Protein AF-U4LIQ6-F1 (afdb_monomer)

Radius of gyration: 28.28 Å; Cα contacts (8 Å, |Δi|>4): 110; chains: 1; bounding box: 79×50×83 Å

Structure (mmCIF, N/CA/C/O backbone):
data_AF-U4LIQ6-F1
#
_entry.id   AF-U4LIQ6-F1
#
loop_
_atom_site.group_PDB
_atom_site.id
_atom_site.type_symbol
_atom_site.label_atom_id
_atom_site.label_alt_id
_atom_site.label_comp_id
_atom_site.label_asym_id
_atom_site.label_entity_id
_atom_site.label_seq_id
_atom_site.pdbx_PDB_ins_code
_atom_site.Cartn_x
_atom_site.Cartn_y
_atom_site.Cartn_z
_atom_site.occupancy
_atom_site.B_iso_or_equiv
_atom_site.auth_seq_id
_atom_site.auth_comp_id
_atom_site.auth_asym_id
_atom_site.auth_atom_id
_atom_site.pdbx_PDB_model_num
ATOM 1 N N . MET A 1 1 ? 25.931 -21.184 26.181 1.00 54.12 1 MET A N 1
ATOM 2 C CA . MET A 1 1 ? 25.306 -21.362 24.854 1.00 54.12 1 MET A CA 1
ATOM 3 C C . MET A 1 1 ? 25.453 -20.050 24.089 1.00 54.12 1 MET A C 1
ATOM 5 O O . MET A 1 1 ? 24.922 -19.058 24.574 1.00 54.12 1 MET A O 1
ATOM 9 N N . PRO A 1 2 ? 26.233 -19.973 22.998 1.00 55.12 2 PRO A N 1
ATOM 10 C CA . PRO A 1 2 ? 26.289 -18.767 22.171 1.00 55.12 2 PRO A CA 1
ATOM 11 C C . PRO A 1 2 ? 24.988 -18.616 21.364 1.00 55.12 2 PRO A C 1
ATOM 13 O O . PRO A 1 2 ? 24.427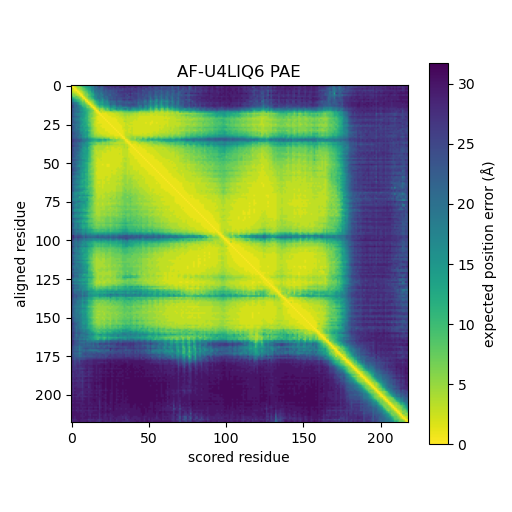 -19.613 20.915 1.00 55.12 2 PRO A O 1
ATOM 16 N N . ALA A 1 3 ? 24.506 -17.381 21.200 1.00 55.28 3 ALA A N 1
ATOM 17 C CA . ALA A 1 3 ? 23.277 -17.079 20.465 1.00 55.28 3 ALA A CA 1
ATOM 18 C C . ALA A 1 3 ? 23.357 -17.541 18.992 1.00 55.28 3 ALA A C 1
ATOM 20 O O . ALA A 1 3 ? 24.435 -17.458 18.386 1.00 55.28 3 ALA A O 1
ATOM 21 N N . PRO A 1 4 ? 22.246 -18.012 18.393 1.00 58.84 4 PRO A N 1
ATOM 22 C CA . PRO A 1 4 ? 22.227 -18.412 16.992 1.00 58.84 4 PRO A CA 1
ATOM 23 C C . PRO A 1 4 ? 22.577 -17.216 16.096 1.00 58.84 4 PRO A C 1
ATOM 25 O O . PRO A 1 4 ? 22.036 -16.119 16.233 1.00 58.84 4 PRO A O 1
ATOM 28 N N . ARG A 1 5 ? 23.517 -17.416 15.165 1.00 59.03 5 ARG A N 1
ATOM 29 C CA . ARG A 1 5 ? 23.882 -16.389 14.181 1.00 59.03 5 ARG A CA 1
ATOM 30 C C . ARG A 1 5 ? 22.693 -16.162 13.246 1.00 59.03 5 ARG A C 1
ATOM 32 O O . ARG A 1 5 ? 22.228 -17.119 12.631 1.00 59.03 5 ARG A O 1
ATOM 39 N N . ARG A 1 6 ? 22.247 -14.904 13.100 1.00 55.34 6 ARG A N 1
ATOM 40 C CA . ARG A 1 6 ? 21.229 -14.492 12.112 1.00 55.34 6 ARG A CA 1
ATOM 41 C C . ARG A 1 6 ? 21.585 -15.065 10.740 1.00 55.34 6 ARG A C 1
ATOM 43 O O . ARG A 1 6 ? 22.580 -14.658 10.133 1.00 55.34 6 ARG A O 1
ATOM 50 N N . ILE A 1 7 ? 20.755 -15.975 10.243 1.00 52.12 7 ILE A N 1
ATOM 51 C CA . ILE A 1 7 ? 20.769 -16.375 8.841 1.00 52.12 7 ILE A CA 1
ATOM 52 C C . ILE A 1 7 ? 20.266 -15.149 8.083 1.00 52.12 7 ILE A C 1
ATOM 54 O O . ILE A 1 7 ? 19.081 -14.831 8.126 1.00 52.12 7 ILE A O 1
ATOM 58 N N . LYS A 1 8 ? 21.171 -14.399 7.446 1.00 44.81 8 LYS A N 1
ATOM 59 C CA . LYS A 1 8 ? 20.766 -13.361 6.493 1.00 44.81 8 LYS A CA 1
ATOM 60 C C . LYS A 1 8 ? 19.912 -14.066 5.444 1.00 44.81 8 LYS A C 1
ATOM 62 O O . LYS A 1 8 ? 20.429 -14.914 4.717 1.00 44.81 8 LYS A O 1
ATOM 67 N N . THR A 1 9 ? 18.618 -13.767 5.408 1.00 43.19 9 THR A N 1
ATOM 68 C CA . THR A 1 9 ? 17.713 -14.306 4.398 1.00 43.19 9 THR A CA 1
ATOM 69 C C . THR A 1 9 ? 18.326 -14.045 3.022 1.00 43.19 9 THR A C 1
ATOM 71 O O . THR A 1 9 ? 18.805 -12.947 2.723 1.00 43.19 9 THR A O 1
ATOM 74 N N . ALA A 1 10 ? 18.348 -15.070 2.169 1.00 44.00 10 ALA A N 1
ATOM 75 C CA . ALA A 1 10 ? 18.919 -15.027 0.819 1.00 44.00 10 ALA A CA 1
ATOM 76 C C . ALA A 1 10 ? 18.210 -14.033 -0.131 1.00 44.00 10 ALA A C 1
ATOM 78 O O . ALA A 1 10 ? 18.507 -13.983 -1.323 1.00 44.00 10 ALA A O 1
ATOM 79 N N . TYR A 1 11 ? 17.288 -13.222 0.392 1.00 46.97 11 TYR A N 1
ATOM 80 C CA . TYR A 1 11 ? 16.515 -12.222 -0.327 1.00 46.97 11 TYR A CA 1
ATOM 81 C C . TYR A 1 11 ? 17.400 -11.142 -0.973 1.00 46.97 11 TYR A C 1
ATOM 83 O O . TYR A 1 11 ? 17.130 -10.690 -2.082 1.00 46.97 11 TYR A O 1
ATOM 91 N N . ASN A 1 12 ? 18.530 -10.802 -0.344 1.00 47.75 12 ASN A N 1
ATOM 92 C CA . ASN A 1 12 ? 19.464 -9.795 -0.865 1.00 47.75 12 ASN A CA 1
ATOM 93 C C . ASN A 1 12 ? 20.505 -10.339 -1.862 1.00 47.75 12 ASN A C 1
ATOM 95 O O . ASN A 1 12 ? 21.323 -9.572 -2.363 1.00 47.75 12 ASN A O 1
ATOM 99 N N . ALA A 1 13 ? 20.515 -11.644 -2.159 1.00 44.66 13 ALA A N 1
ATOM 100 C CA . ALA A 1 13 ? 21.581 -12.263 -2.953 1.00 44.66 13 ALA A CA 1
ATOM 101 C C . ALA A 1 13 ? 21.320 -12.282 -4.474 1.00 44.66 13 ALA A C 1
ATOM 103 O O . ALA A 1 13 ? 22.226 -12.610 -5.237 1.00 44.66 13 ALA A O 1
ATOM 104 N N . ARG A 1 14 ? 20.103 -11.949 -4.940 1.00 51.00 14 ARG A N 1
ATOM 105 C CA . ARG A 1 14 ? 19.700 -12.132 -6.353 1.00 51.00 14 ARG A CA 1
ATOM 106 C C . ARG A 1 14 ? 19.251 -10.859 -7.077 1.00 51.00 14 ARG A C 1
ATOM 108 O O . ARG A 1 14 ? 18.978 -10.911 -8.271 1.00 51.00 14 ARG A O 1
ATOM 115 N N . THR A 1 15 ? 19.186 -9.712 -6.410 1.00 56.91 15 THR A N 1
ATOM 116 C CA . THR A 1 15 ? 18.769 -8.464 -7.061 1.00 56.91 15 THR A CA 1
ATOM 117 C C . THR A 1 15 ? 20.001 -7.691 -7.519 1.00 56.91 15 THR A C 1
ATOM 119 O O . THR A 1 15 ? 20.852 -7.280 -6.728 1.00 56.91 15 THR A O 1
ATOM 122 N N . LYS A 1 16 ? 20.152 -7.520 -8.837 1.00 65.75 16 LYS A N 1
ATOM 123 C CA . LYS A 1 16 ? 21.211 -6.667 -9.389 1.00 65.75 16 LYS A CA 1
ATOM 124 C C . LYS A 1 16 ? 21.032 -5.261 -8.819 1.00 65.75 16 LYS A C 1
ATOM 126 O O . LYS A 1 16 ? 19.922 -4.730 -8.821 1.00 65.75 16 LYS A O 1
ATOM 131 N N . SER A 1 17 ? 22.110 -4.640 -8.339 1.00 79.69 17 SER A N 1
ATOM 132 C CA . SER A 1 17 ? 22.003 -3.295 -7.768 1.00 79.69 17 SER A CA 1
ATOM 133 C C . SER A 1 17 ? 21.443 -2.329 -8.818 1.00 79.69 17 SER A C 1
ATOM 135 O O . SER A 1 17 ? 21.831 -2.385 -9.988 1.00 79.69 17 SER A O 1
ATOM 137 N N . GLY A 1 18 ? 20.549 -1.414 -8.430 1.00 85.25 18 GLY A N 1
ATOM 138 C CA . GLY A 1 18 ? 19.916 -0.493 -9.386 1.00 85.25 18 GLY A CA 1
ATOM 139 C C . GLY A 1 18 ? 20.925 0.320 -10.215 1.00 85.25 18 GLY A C 1
ATOM 140 O O . GLY A 1 18 ? 20.650 0.682 -11.356 1.00 85.25 18 GLY A O 1
ATOM 141 N N . HIS A 1 19 ? 22.131 0.551 -9.684 1.00 88.62 19 HIS A N 1
ATOM 142 C CA . HIS A 1 19 ? 23.235 1.162 -10.425 1.00 88.62 19 HIS A CA 1
ATOM 143 C C . HIS A 1 19 ? 23.734 0.278 -11.583 1.00 88.62 19 HIS A C 1
ATOM 145 O O . HIS A 1 19 ? 23.937 0.774 -12.691 1.00 88.62 19 HIS A O 1
ATOM 151 N N . THR A 1 20 ? 23.883 -1.032 -11.359 1.00 90.56 20 THR A N 1
ATOM 152 C CA . THR A 1 20 ? 24.300 -1.980 -12.406 1.00 90.56 20 THR A CA 1
ATOM 153 C C . THR A 1 20 ? 23.264 -2.105 -13.521 1.00 90.56 20 THR A C 1
ATOM 155 O O . THR A 1 20 ? 23.646 -2.135 -14.689 1.00 90.56 20 THR A O 1
ATOM 158 N N . LEU A 1 21 ? 21.966 -2.090 -13.195 1.00 92.00 21 LEU A N 1
ATOM 159 C CA . LEU A 1 21 ? 20.885 -2.104 -14.189 1.00 92.00 21 LEU A CA 1
ATOM 160 C C . LEU A 1 21 ? 20.901 -0.846 -15.058 1.00 92.00 21 LEU A C 1
ATOM 162 O O . LEU A 1 21 ? 20.900 -0.938 -16.282 1.00 92.00 21 LEU A O 1
ATOM 166 N N . LYS A 1 22 ? 21.027 0.333 -14.437 1.00 93.31 22 LYS A N 1
ATOM 167 C CA . LYS A 1 22 ? 21.160 1.606 -15.163 1.00 93.31 22 LYS A CA 1
ATOM 168 C C . LYS A 1 22 ? 22.391 1.636 -16.068 1.00 93.31 22 LYS A C 1
ATOM 170 O O . LYS A 1 22 ? 22.324 2.210 -17.150 1.00 93.31 22 LYS A O 1
ATOM 175 N N . LYS A 1 23 ? 23.511 1.044 -15.634 1.00 95.06 23 LYS A N 1
ATOM 176 C CA . LYS A 1 23 ? 24.717 0.923 -16.465 1.00 95.06 23 LYS A CA 1
ATOM 177 C C . LYS A 1 23 ? 24.445 0.053 -17.695 1.00 95.06 23 LYS A C 1
ATOM 179 O O . LYS A 1 23 ? 24.679 0.517 -18.801 1.00 95.06 23 LYS A O 1
ATOM 184 N N . LYS A 1 24 ? 23.864 -1.138 -17.512 1.00 93.44 24 LYS A N 1
ATOM 185 C CA . LYS A 1 24 ? 23.510 -2.046 -18.616 1.00 93.44 24 LYS A CA 1
ATOM 186 C C . LYS A 1 24 ? 22.545 -1.415 -19.622 1.00 93.44 24 LYS A C 1
ATOM 188 O O . LYS A 1 24 ? 22.773 -1.534 -20.818 1.00 93.44 24 LYS A O 1
ATOM 193 N N . ILE A 1 25 ? 21.523 -0.696 -19.150 1.00 95.06 25 ILE A N 1
ATOM 194 C CA . ILE A 1 25 ? 20.586 0.034 -20.023 1.00 95.06 25 ILE A CA 1
ATOM 195 C C . ILE A 1 25 ? 21.336 1.063 -20.875 1.00 95.06 25 ILE A C 1
ATOM 197 O O . ILE A 1 25 ? 21.202 1.045 -22.094 1.00 95.06 25 ILE A O 1
ATOM 201 N N . ARG A 1 26 ? 22.181 1.898 -20.254 1.00 95.75 26 ARG A N 1
ATOM 202 C CA . ARG A 1 26 ? 22.993 2.890 -20.979 1.00 95.75 26 ARG A CA 1
ATOM 203 C C . ARG A 1 26 ? 23.934 2.239 -21.992 1.00 95.75 26 ARG A C 1
ATOM 205 O O . ARG A 1 26 ? 24.091 2.758 -23.092 1.00 95.75 26 ARG A O 1
ATOM 212 N N . ASP A 1 27 ? 24.556 1.122 -21.627 1.00 95.12 27 ASP A N 1
ATOM 213 C CA . ASP A 1 27 ? 25.474 0.399 -22.507 1.00 95.12 27 ASP A CA 1
ATOM 214 C C . ASP A 1 27 ? 24.730 -0.224 -23.708 1.00 95.12 27 ASP A C 1
ATOM 216 O O . ASP A 1 27 ? 25.229 -0.136 -24.828 1.00 95.12 27 ASP A O 1
ATOM 220 N N . ALA A 1 28 ? 23.517 -0.768 -23.521 1.00 93.62 28 ALA A N 1
ATOM 221 C CA . ALA A 1 28 ? 22.677 -1.245 -24.628 1.00 93.62 28 ALA A CA 1
ATOM 222 C C . ALA A 1 28 ? 22.160 -0.113 -25.522 1.00 93.62 28 ALA A C 1
ATOM 224 O O . ALA A 1 28 ? 22.196 -0.249 -26.740 1.00 93.62 28 ALA A O 1
ATOM 225 N N . GLU A 1 29 ? 21.730 1.014 -24.951 1.00 94.88 29 GLU A N 1
ATOM 226 C CA . GLU A 1 29 ? 21.291 2.182 -25.730 1.00 94.88 29 GLU A CA 1
ATOM 227 C C . GLU A 1 29 ? 22.434 2.725 -26.602 1.00 94.88 29 GLU A C 1
ATOM 229 O O . GLU A 1 29 ? 22.246 2.983 -27.790 1.00 94.88 29 GLU A O 1
ATOM 234 N N . ARG A 1 30 ? 23.653 2.797 -26.049 1.00 94.62 30 ARG A N 1
ATOM 235 C CA . ARG A 1 30 ? 24.869 3.165 -26.795 1.00 94.62 30 ARG A CA 1
ATOM 236 C C . ARG A 1 30 ? 25.263 2.142 -27.858 1.00 94.62 30 ARG A C 1
ATOM 238 O O . ARG A 1 30 ? 25.891 2.506 -28.849 1.00 94.62 30 ARG A O 1
ATOM 245 N N . LEU A 1 31 ? 24.975 0.861 -27.636 1.00 92.44 31 LEU A N 1
ATOM 246 C CA . LEU A 1 31 ? 25.259 -0.194 -28.607 1.00 92.44 31 LEU A CA 1
ATOM 247 C C . LEU A 1 31 ? 24.279 -0.132 -29.784 1.00 92.44 31 LEU A C 1
ATOM 249 O O . LEU A 1 31 ? 24.710 -0.242 -30.929 1.00 92.44 31 LEU A O 1
ATOM 253 N N . LEU A 1 32 ? 22.997 0.111 -29.506 1.00 92.56 32 LEU A N 1
ATOM 254 C CA . LEU A 1 32 ? 21.943 0.281 -30.509 1.00 92.56 32 LEU A CA 1
ATOM 255 C C . LEU A 1 32 ? 22.106 1.559 -31.336 1.00 92.56 32 LEU A C 1
ATOM 257 O O . LEU A 1 32 ? 21.758 1.569 -32.513 1.00 92.56 32 LEU A O 1
ATOM 261 N N . SER A 1 33 ? 22.694 2.617 -30.768 1.00 92.00 33 SER A N 1
ATOM 262 C CA . SER A 1 33 ? 22.979 3.849 -31.511 1.00 92.00 33 SER A CA 1
ATOM 263 C C . SER A 1 33 ? 24.128 3.715 -32.521 1.00 92.00 33 SER A C 1
ATOM 265 O O . SER A 1 33 ? 24.412 4.667 -33.247 1.00 92.00 33 SER A O 1
ATOM 267 N N . ARG A 1 34 ? 24.839 2.576 -32.568 1.00 92.00 34 ARG A N 1
ATOM 268 C CA . ARG A 1 34 ? 25.930 2.360 -33.531 1.00 92.00 34 ARG A CA 1
ATOM 269 C C . ARG A 1 34 ? 25.371 1.955 -34.903 1.00 92.00 34 ARG A C 1
ATOM 271 O O . ARG A 1 34 ? 24.600 1.000 -34.981 1.00 92.00 34 ARG A O 1
ATOM 278 N N . PRO A 1 35 ? 25.817 2.592 -36.002 1.00 82.44 35 PRO A N 1
ATOM 279 C CA . PRO A 1 35 ? 25.289 2.315 -37.341 1.00 82.44 35 PRO A CA 1
ATOM 280 C C . PRO A 1 35 ? 25.676 0.923 -37.875 1.00 82.44 35 PRO A C 1
ATOM 282 O O . PRO A 1 35 ? 24.911 0.319 -38.622 1.00 82.44 35 PRO A O 1
ATOM 285 N N . SER A 1 36 ? 26.827 0.380 -37.457 1.00 84.44 36 SER A N 1
ATOM 286 C CA . SER A 1 36 ? 27.362 -0.916 -37.909 1.00 84.44 36 SER A CA 1
ATOM 287 C C . SER A 1 36 ? 27.089 -2.034 -36.893 1.00 84.44 36 SER A C 1
ATOM 289 O O . SER A 1 36 ? 27.996 -2.521 -36.217 1.00 84.44 36 SER A O 1
ATOM 291 N N . LEU A 1 37 ? 25.816 -2.411 -36.727 1.00 87.06 37 LEU A N 1
ATOM 292 C CA . LEU A 1 37 ? 25.423 -3.547 -35.884 1.00 87.06 37 LEU A CA 1
ATOM 293 C C . LEU A 1 37 ? 24.662 -4.598 -36.718 1.00 87.06 37 LEU A C 1
ATOM 295 O O . LEU A 1 37 ? 23.714 -4.221 -37.414 1.00 87.06 37 LEU A O 1
ATOM 299 N N . PRO A 1 38 ? 25.035 -5.894 -36.655 1.00 92.50 38 PRO A N 1
ATOM 300 C CA . PRO A 1 38 ? 24.293 -6.971 -37.312 1.00 92.50 38 PRO A CA 1
ATOM 301 C C . PRO A 1 38 ? 22.834 -7.023 -36.850 1.00 92.50 38 PRO A C 1
ATOM 303 O O . PRO A 1 38 ? 22.556 -6.757 -35.678 1.00 92.50 38 PRO A O 1
ATOM 306 N N . ALA A 1 39 ? 21.919 -7.398 -37.747 1.00 89.88 39 ALA A N 1
ATOM 307 C CA . ALA A 1 39 ? 20.483 -7.457 -37.458 1.00 89.88 39 ALA A CA 1
ATOM 308 C C . ALA A 1 39 ? 20.162 -8.356 -36.249 1.00 89.88 39 ALA A C 1
ATOM 310 O O . ALA A 1 39 ? 19.442 -7.927 -35.351 1.00 89.88 39 ALA A O 1
ATOM 311 N N . ASP A 1 40 ? 20.787 -9.533 -36.161 1.00 91.75 40 ASP A N 1
ATOM 312 C CA . ASP A 1 40 ? 20.590 -10.471 -35.046 1.00 91.75 40 ASP A CA 1
ATOM 313 C C . ASP A 1 40 ? 20.954 -9.835 -33.698 1.00 91.75 40 ASP A C 1
ATOM 315 O O . ASP A 1 40 ? 20.174 -9.852 -32.744 1.00 91.75 40 ASP A O 1
ATOM 319 N 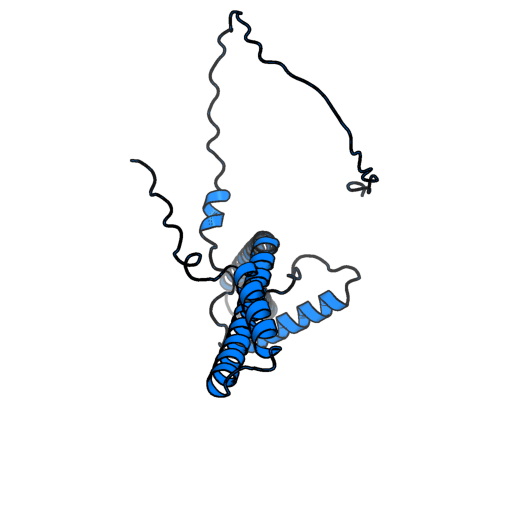N . LYS A 1 41 ? 22.104 -9.149 -33.648 1.00 91.50 41 LYS A N 1
ATOM 320 C CA . LYS A 1 41 ? 22.571 -8.452 -32.442 1.00 91.50 41 LYS A CA 1
ATOM 321 C C . LYS A 1 41 ? 21.682 -7.263 -32.077 1.00 91.50 41 LYS A C 1
ATOM 323 O O . LYS A 1 41 ? 21.545 -6.967 -30.892 1.00 91.50 41 LYS A O 1
ATOM 328 N N . LYS A 1 42 ? 21.070 -6.576 -33.050 1.00 92.12 42 LYS A N 1
ATOM 329 C CA . LYS A 1 42 ? 20.088 -5.507 -32.776 1.00 92.12 42 LYS A CA 1
ATOM 330 C C . LYS A 1 42 ? 18.862 -6.070 -32.062 1.00 92.12 42 LYS A C 1
ATOM 332 O O . LYS A 1 42 ? 18.523 -5.600 -30.982 1.00 92.12 42 LYS A O 1
ATOM 337 N N . VAL A 1 43 ? 18.277 -7.144 -32.590 1.00 94.06 43 VAL A N 1
ATOM 338 C CA . VAL A 1 43 ? 17.090 -7.777 -31.994 1.00 94.06 43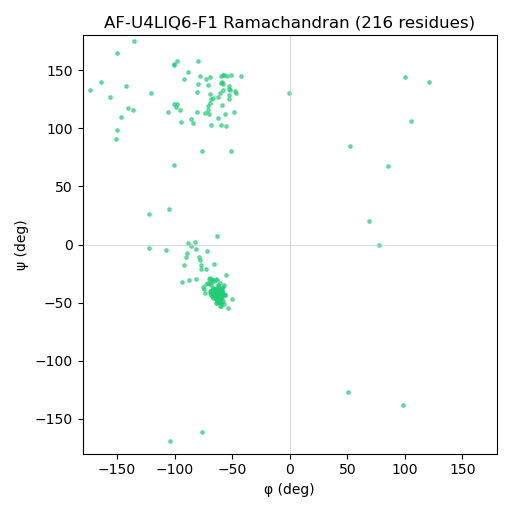 VAL A CA 1
ATOM 339 C C . VAL A 1 43 ? 17.382 -8.312 -30.588 1.00 94.06 43 VAL A C 1
ATOM 341 O O . VAL A 1 43 ? 16.593 -8.115 -29.663 1.00 94.06 43 VAL A O 1
ATOM 344 N N . GLU A 1 44 ? 18.529 -8.963 -30.389 1.00 94.69 44 GLU A N 1
ATOM 345 C CA . GLU A 1 44 ? 18.946 -9.450 -29.068 1.00 94.69 44 GLU A CA 1
ATOM 346 C C . GLU A 1 44 ? 19.124 -8.313 -28.054 1.00 94.69 44 GLU A C 1
ATOM 348 O O . GLU A 1 44 ? 18.668 -8.414 -26.911 1.00 94.69 44 GLU A O 1
ATOM 353 N N . THR A 1 45 ? 19.765 -7.217 -28.465 1.00 93.12 45 THR A N 1
ATOM 354 C CA . THR A 1 45 ? 20.037 -6.074 -27.582 1.00 93.12 45 THR A CA 1
ATOM 355 C C . THR A 1 45 ? 18.779 -5.271 -27.263 1.00 93.12 45 THR A C 1
ATOM 357 O O . THR A 1 45 ? 18.633 -4.835 -26.123 1.00 93.12 45 THR A O 1
ATOM 360 N N . GLU A 1 46 ? 17.827 -5.152 -28.191 1.00 94.69 46 GLU A N 1
ATOM 361 C CA . GLU A 1 46 ? 16.499 -4.575 -27.939 1.00 94.69 46 GLU A CA 1
ATOM 362 C C . GLU A 1 46 ? 15.704 -5.396 -26.916 1.00 94.69 46 GLU A C 1
ATOM 364 O O . GLU A 1 46 ? 15.167 -4.842 -25.951 1.00 94.69 46 GLU A O 1
ATOM 369 N N . ARG A 1 47 ? 15.687 -6.728 -27.066 1.00 95.56 47 ARG A N 1
ATOM 370 C CA . ARG A 1 47 ? 15.047 -7.636 -26.097 1.00 95.56 47 ARG A CA 1
ATOM 371 C C . ARG A 1 47 ? 15.688 -7.523 -24.715 1.00 95.56 47 ARG A C 1
ATOM 373 O O . ARG A 1 47 ? 14.982 -7.412 -23.712 1.00 95.56 47 ARG A O 1
ATOM 380 N N . ALA A 1 48 ? 17.020 -7.513 -24.653 1.00 93.88 48 ALA A N 1
ATOM 381 C CA . ALA A 1 48 ? 17.759 -7.362 -23.402 1.00 93.88 48 ALA A CA 1
ATOM 382 C C . ALA A 1 48 ? 17.510 -5.995 -22.743 1.00 93.88 48 ALA A C 1
ATOM 384 O O . ALA A 1 48 ? 17.319 -5.921 -21.529 1.00 93.88 48 ALA A O 1
ATOM 385 N N . LEU A 1 49 ? 17.458 -4.921 -23.535 1.00 95.44 49 LEU A N 1
ATOM 386 C CA . LEU A 1 49 ? 17.145 -3.574 -23.067 1.00 95.44 49 LEU A CA 1
ATOM 387 C C . LEU A 1 49 ? 15.744 -3.517 -22.455 1.00 95.44 49 LEU A C 1
ATOM 389 O O . LEU A 1 49 ? 15.590 -2.980 -21.356 1.00 95.44 49 LEU A O 1
ATOM 393 N N . ALA A 1 50 ? 14.738 -4.088 -23.123 1.00 95.69 50 ALA A N 1
ATOM 394 C CA . ALA A 1 50 ? 13.378 -4.159 -22.596 1.00 95.69 50 ALA A CA 1
ATOM 395 C C . ALA A 1 50 ? 13.336 -4.919 -21.258 1.00 95.69 50 ALA A C 1
ATOM 397 O O . ALA A 1 50 ? 12.760 -4.427 -20.285 1.00 95.69 50 ALA A O 1
ATOM 398 N N . ALA A 1 51 ? 14.031 -6.059 -21.172 1.00 94.69 51 ALA A N 1
ATOM 399 C CA . ALA A 1 51 ? 14.131 -6.841 -19.942 1.00 94.69 51 ALA A CA 1
ATOM 400 C C . ALA A 1 51 ? 14.797 -6.058 -18.796 1.00 94.69 51 ALA A C 1
ATOM 402 O O . ALA A 1 51 ? 14.295 -6.060 -17.673 1.00 94.69 51 ALA A O 1
ATOM 403 N N . TRP A 1 52 ? 15.896 -5.340 -19.056 1.00 94.81 52 TRP A N 1
ATOM 404 C CA . TRP A 1 52 ? 16.565 -4.540 -18.022 1.00 94.81 52 TRP A CA 1
ATOM 405 C C . TRP A 1 52 ? 15.750 -3.324 -17.585 1.00 94.81 52 TRP A C 1
ATOM 407 O O . TRP A 1 52 ? 15.822 -2.947 -16.415 1.00 94.81 52 TRP A O 1
ATOM 417 N N . LYS A 1 53 ? 14.975 -2.709 -18.487 1.00 94.69 53 LYS A N 1
ATOM 418 C CA . LYS A 1 53 ? 14.054 -1.618 -18.131 1.00 94.69 53 LYS A CA 1
ATOM 419 C C . LYS A 1 53 ? 12.948 -2.114 -17.201 1.00 94.69 53 LYS A C 1
ATOM 421 O O . LYS A 1 53 ? 12.688 -1.452 -16.198 1.00 94.69 53 LYS A O 1
ATOM 426 N N . LEU A 1 54 ? 12.375 -3.286 -17.479 1.00 94.94 54 LEU A N 1
ATOM 427 C CA . LEU A 1 54 ? 11.398 -3.926 -16.597 1.00 94.94 54 LEU A CA 1
ATOM 428 C C . LEU A 1 54 ? 12.014 -4.261 -15.227 1.00 94.94 54 LEU A C 1
ATOM 430 O O . LEU A 1 54 ? 11.493 -3.840 -14.198 1.00 94.94 54 LEU A O 1
ATOM 434 N N . GLU A 1 55 ? 13.187 -4.904 -15.211 1.00 93.31 55 GLU A N 1
ATOM 435 C CA . GLU A 1 55 ? 13.908 -5.245 -13.972 1.00 93.31 55 GLU A CA 1
ATOM 436 C C . GLU A 1 55 ? 14.229 -3.990 -13.136 1.00 93.31 55 GLU A C 1
ATOM 438 O O . GLU A 1 55 ? 14.132 -4.007 -11.908 1.00 93.31 55 GLU A O 1
ATOM 443 N N . LEU A 1 56 ? 14.576 -2.871 -13.786 1.00 94.12 56 LEU A N 1
ATOM 444 C CA . LEU A 1 56 ? 14.803 -1.598 -13.103 1.00 94.12 56 LEU A CA 1
ATOM 445 C C . LEU A 1 56 ? 13.511 -1.038 -12.499 1.00 94.12 56 LEU A C 1
ATOM 447 O O . LEU A 1 56 ? 13.550 -0.554 -11.368 1.00 94.12 56 LEU A O 1
ATOM 451 N N . GLN A 1 57 ? 12.390 -1.090 -13.222 1.00 94.06 57 GLN A N 1
ATOM 452 C CA . GLN A 1 57 ? 11.095 -0.642 -12.706 1.00 94.06 57 GLN A CA 1
ATOM 453 C C . GLN A 1 57 ? 10.692 -1.444 -11.466 1.00 94.06 57 GLN A C 1
ATOM 455 O O . GLN A 1 57 ? 10.365 -0.847 -10.440 1.00 94.06 57 GLN A O 1
ATOM 460 N N . ASP A 1 58 ? 10.807 -2.767 -11.509 1.00 92.38 58 ASP A N 1
ATOM 461 C CA . ASP A 1 58 ? 10.465 -3.629 -10.375 1.00 92.38 58 ASP A CA 1
ATOM 462 C C . ASP A 1 58 ? 11.396 -3.393 -9.180 1.00 92.38 58 ASP A C 1
ATOM 464 O O . ASP A 1 58 ? 10.934 -3.243 -8.047 1.00 92.38 58 ASP A O 1
ATOM 468 N N . ALA A 1 59 ? 12.700 -3.223 -9.425 1.00 91.31 59 ALA A N 1
ATOM 469 C CA . ALA A 1 59 ? 13.650 -2.854 -8.378 1.00 91.31 59 ALA A CA 1
ATOM 470 C C . ALA A 1 59 ? 13.329 -1.484 -7.754 1.00 91.31 59 ALA A C 1
ATOM 472 O O . ALA A 1 59 ? 13.483 -1.297 -6.544 1.00 91.31 59 ALA A O 1
ATOM 473 N N . THR A 1 60 ? 12.880 -0.507 -8.552 1.00 91.25 60 THR A N 1
ATOM 474 C CA . THR A 1 60 ? 12.468 0.801 -8.021 1.00 91.25 60 THR A CA 1
ATOM 475 C C . THR A 1 60 ? 11.183 0.719 -7.206 1.00 91.25 60 THR A C 1
ATOM 477 O O . THR A 1 60 ? 11.141 1.317 -6.132 1.00 91.25 60 THR A O 1
ATOM 480 N N . LYS A 1 61 ? 10.186 -0.055 -7.655 1.00 92.06 61 LYS A N 1
ATOM 481 C CA . LYS A 1 61 ? 8.943 -0.301 -6.911 1.00 92.06 61 LYS A CA 1
ATOM 482 C C . LYS A 1 61 ? 9.242 -0.963 -5.571 1.00 92.06 61 LYS A C 1
ATOM 484 O O . LYS A 1 61 ? 8.932 -0.381 -4.540 1.00 92.06 61 LYS A O 1
ATOM 489 N N . SER A 1 62 ? 9.980 -2.074 -5.578 1.00 90.94 62 SER A N 1
ATOM 490 C CA . SER A 1 62 ? 10.364 -2.790 -4.355 1.00 90.94 62 SER A CA 1
ATOM 491 C C . SER A 1 62 ? 11.151 -1.905 -3.378 1.00 90.94 62 SER A C 1
ATOM 493 O O . SER A 1 62 ? 10.940 -1.953 -2.167 1.00 90.94 62 SER A O 1
ATOM 495 N N . ARG A 1 63 ? 12.017 -1.014 -3.885 1.00 90.81 63 ARG A N 1
ATOM 496 C CA . ARG A 1 63 ? 12.722 -0.037 -3.041 1.00 90.81 63 ARG A CA 1
ATOM 497 C C . ARG A 1 63 ? 11.777 0.988 -2.407 1.00 90.81 63 ARG A C 1
ATOM 499 O O . ARG A 1 63 ? 11.997 1.367 -1.257 1.00 90.81 63 ARG A O 1
ATOM 506 N N . ILE A 1 64 ? 10.788 1.486 -3.151 1.00 93.12 64 ILE A N 1
ATOM 507 C CA . ILE A 1 64 ? 9.791 2.434 -2.631 1.00 93.12 64 ILE A CA 1
ATOM 508 C C . ILE A 1 64 ? 8.915 1.742 -1.586 1.00 93.12 64 ILE A C 1
ATOM 510 O O . ILE A 1 64 ? 8.751 2.290 -0.500 1.00 93.12 64 ILE A O 1
ATOM 514 N N . GLU A 1 65 ? 8.436 0.533 -1.876 1.00 92.06 65 GLU A N 1
ATOM 515 C CA . GLU A 1 65 ? 7.674 -0.309 -0.947 1.00 92.06 65 GLU A CA 1
ATOM 516 C C . GLU A 1 65 ? 8.441 -0.503 0.359 1.00 92.06 65 GLU A C 1
ATOM 518 O O . GLU A 1 65 ? 7.971 -0.073 1.408 1.00 92.06 65 GLU A O 1
ATOM 523 N N . HIS A 1 66 ? 9.686 -0.983 0.284 1.00 90.06 66 HIS A N 1
ATOM 524 C CA . HIS A 1 66 ? 10.526 -1.176 1.463 1.00 90.06 66 HIS A CA 1
ATOM 525 C C . HIS A 1 66 ? 10.748 0.124 2.252 1.00 90.06 66 HIS A C 1
ATOM 527 O O . HIS A 1 66 ? 10.720 0.124 3.482 1.00 90.06 66 HIS A O 1
ATOM 533 N N . LYS A 1 67 ? 10.947 1.257 1.563 1.00 92.56 67 LYS A N 1
ATOM 534 C CA . LYS A 1 67 ? 11.105 2.563 2.218 1.00 92.56 67 LYS A CA 1
ATOM 535 C C . LYS A 1 67 ? 9.833 2.980 2.962 1.00 92.56 67 LYS A C 1
ATOM 537 O O . LYS A 1 67 ? 9.939 3.498 4.074 1.00 92.56 67 LYS A O 1
ATOM 542 N N . MET A 1 68 ? 8.659 2.795 2.360 1.00 93.19 68 MET A N 1
ATOM 543 C CA . MET A 1 68 ? 7.381 3.134 2.994 1.00 93.19 68 MET A CA 1
ATOM 544 C C . MET A 1 68 ? 7.066 2.195 4.152 1.00 93.19 68 MET A C 1
ATOM 546 O O . MET A 1 68 ? 6.646 2.669 5.207 1.00 93.19 68 MET A O 1
ATOM 550 N N . ASP A 1 69 ? 7.357 0.906 4.000 1.00 89.75 69 ASP A N 1
ATOM 551 C CA . ASP A 1 69 ? 7.196 -0.071 5.068 1.00 89.75 69 ASP A CA 1
ATOM 552 C C . ASP A 1 69 ? 8.060 0.306 6.266 1.00 89.75 69 ASP A C 1
ATOM 554 O O . ASP A 1 69 ? 7.519 0.526 7.339 1.00 89.75 69 ASP A O 1
ATOM 558 N N . GLN A 1 70 ? 9.364 0.537 6.096 1.00 90.31 70 GLN A N 1
ATOM 559 C CA . GLN A 1 70 ? 10.222 0.951 7.214 1.00 90.31 70 GLN A CA 1
ATOM 560 C C . GLN A 1 70 ? 9.773 2.271 7.860 1.00 90.31 70 GLN A C 1
ATOM 562 O O . GLN A 1 70 ? 9.782 2.388 9.085 1.00 90.31 70 GLN A O 1
ATOM 567 N N . LYS A 1 71 ? 9.340 3.254 7.056 1.00 92.69 71 LYS A N 1
ATOM 568 C CA . LYS A 1 71 ? 8.895 4.565 7.556 1.00 92.69 71 LYS A CA 1
ATOM 569 C C . LYS A 1 71 ? 7.613 4.472 8.389 1.00 92.69 71 LYS A C 1
ATOM 571 O O . LYS A 1 71 ? 7.496 5.164 9.397 1.00 92.69 71 LYS A O 1
ATOM 576 N N . TYR A 1 72 ? 6.653 3.651 7.966 1.00 93.94 72 TYR A N 1
ATOM 577 C CA . TYR A 1 72 ? 5.317 3.608 8.565 1.00 93.94 72 TYR A CA 1
ATOM 578 C C . TYR A 1 72 ? 5.041 2.357 9.404 1.00 93.94 72 TYR A C 1
ATOM 580 O O . TYR A 1 72 ? 4.008 2.326 10.069 1.00 93.94 72 TYR A O 1
ATOM 588 N N . ARG A 1 73 ? 5.954 1.376 9.451 1.00 91.06 73 ARG A N 1
ATOM 589 C CA . ARG A 1 73 ? 5.828 0.135 10.243 1.00 91.06 73 ARG A CA 1
ATOM 590 C C . ARG A 1 73 ? 5.456 0.420 11.695 1.00 91.06 73 ARG A C 1
ATOM 592 O O . ARG A 1 73 ? 4.501 -0.150 12.205 1.00 91.06 73 ARG A O 1
ATOM 599 N N . MET A 1 74 ? 6.140 1.368 12.339 1.00 90.38 74 MET A N 1
ATOM 600 C CA . MET A 1 74 ? 5.863 1.731 13.738 1.00 90.38 74 MET A CA 1
ATOM 601 C C . MET A 1 74 ? 4.477 2.355 13.913 1.00 90.38 74 MET A C 1
ATOM 603 O O . MET A 1 74 ? 3.739 2.005 14.829 1.00 90.38 74 MET A O 1
ATOM 607 N N . VAL A 1 75 ? 4.099 3.265 13.012 1.00 92.94 75 VAL A N 1
ATOM 608 C CA . VAL A 1 75 ? 2.792 3.934 13.060 1.00 92.94 75 VAL A CA 1
ATOM 609 C C . VAL A 1 75 ? 1.670 2.909 12.873 1.00 92.94 75 VAL A C 1
ATOM 611 O O . VAL A 1 75 ? 0.735 2.874 13.673 1.00 92.94 75 VAL A O 1
ATOM 614 N N . LYS A 1 76 ? 1.802 2.025 11.876 1.00 92.62 76 LYS A N 1
ATOM 615 C CA . LYS A 1 76 ? 0.862 0.930 11.608 1.00 92.62 76 LYS A CA 1
ATOM 616 C C . LYS A 1 76 ? 0.764 -0.040 12.788 1.00 92.62 76 LYS A C 1
ATOM 618 O O . LYS A 1 76 ? -0.347 -0.394 13.172 1.00 92.62 76 LYS A O 1
ATOM 623 N N . PHE A 1 77 ? 1.886 -0.391 13.419 1.00 92.81 77 PHE A N 1
ATOM 624 C CA . PHE A 1 77 ? 1.929 -1.261 14.598 1.00 92.81 77 PHE A CA 1
ATOM 625 C C . PHE A 1 77 ? 1.161 -0.691 15.796 1.00 92.81 77 PHE A C 1
ATOM 627 O O . PHE A 1 77 ? 0.314 -1.376 16.372 1.00 92.81 77 PHE A O 1
ATOM 634 N N . PHE A 1 78 ? 1.395 0.575 16.159 1.00 94.00 78 PHE A N 1
ATOM 635 C CA . PHE A 1 78 ? 0.681 1.192 17.282 1.00 94.00 78 PHE A CA 1
ATOM 636 C C . PHE A 1 78 ? -0.818 1.338 17.007 1.00 94.00 78 PHE A C 1
ATOM 638 O O . PHE A 1 78 ? -1.637 1.078 17.894 1.00 94.00 78 PHE A O 1
ATOM 645 N N . GLU A 1 79 ? -1.193 1.712 15.781 1.00 94.62 79 GLU A N 1
ATOM 646 C CA . GLU A 1 79 ? -2.601 1.782 15.385 1.00 94.62 79 GLU A CA 1
ATOM 647 C C . GLU A 1 79 ? -3.260 0.404 15.420 1.00 94.62 79 GLU A C 1
ATOM 649 O O . GLU A 1 79 ? -4.319 0.260 16.032 1.00 94.62 79 GLU A O 1
ATOM 654 N N . ARG A 1 80 ? -2.603 -0.622 14.868 1.00 93.44 80 ARG A N 1
ATOM 655 C CA . ARG A 1 80 ? -3.057 -2.017 14.909 1.00 93.44 80 ARG A CA 1
ATOM 656 C C . ARG A 1 80 ? -3.263 -2.491 16.342 1.00 93.44 80 ARG A C 1
ATOM 658 O O . ARG A 1 80 ? -4.357 -2.950 16.660 1.00 93.44 80 ARG A O 1
ATOM 665 N N . LYS A 1 81 ? -2.278 -2.310 17.232 1.00 94.44 81 LYS A N 1
ATOM 666 C CA . LYS A 1 81 ? -2.408 -2.668 18.657 1.00 94.44 81 LYS A CA 1
ATOM 667 C C . LYS A 1 81 ? -3.588 -1.953 19.315 1.00 94.44 81 LYS A C 1
ATOM 669 O O . LYS A 1 81 ? -4.336 -2.566 20.078 1.00 94.44 81 LYS A O 1
ATOM 674 N N . LYS A 1 82 ? -3.787 -0.662 19.031 1.00 94.75 82 LYS A N 1
ATOM 675 C CA . LYS A 1 82 ? -4.904 0.112 19.593 1.00 94.75 82 LYS A CA 1
ATOM 676 C C . LYS A 1 82 ? -6.258 -0.386 19.074 1.00 94.75 82 LYS A C 1
ATOM 678 O O . LYS A 1 82 ? -7.161 -0.593 19.883 1.00 94.75 82 LYS A O 1
ATOM 683 N N . ILE A 1 83 ? -6.373 -0.659 17.776 1.00 95.62 83 ILE A N 1
ATOM 684 C CA . ILE A 1 83 ? -7.582 -1.213 17.148 1.00 95.62 83 ILE A CA 1
ATOM 685 C C . ILE A 1 83 ? -7.874 -2.624 17.674 1.00 95.62 83 ILE A C 1
ATOM 687 O O . ILE A 1 83 ? -9.007 -2.917 18.035 1.00 95.62 83 ILE A O 1
ATOM 691 N N . GLN A 1 84 ? -6.865 -3.490 17.800 1.00 95.00 84 GLN A N 1
ATOM 692 C CA . GLN A 1 84 ? -7.021 -4.842 18.352 1.00 95.00 84 GLN A CA 1
ATOM 693 C C . GLN A 1 84 ? -7.508 -4.821 19.805 1.00 95.00 84 GLN A C 1
ATOM 695 O O . GLN A 1 84 ? -8.401 -5.590 20.171 1.00 95.00 84 GLN A O 1
ATOM 700 N N . ARG A 1 85 ? -6.959 -3.926 20.640 1.00 95.25 85 ARG A N 1
ATOM 701 C CA . ARG A 1 85 ? -7.422 -3.737 22.024 1.00 95.25 85 ARG A CA 1
ATOM 702 C C . ARG A 1 85 ? -8.884 -3.300 22.058 1.00 95.25 85 ARG A C 1
ATOM 704 O O . ARG A 1 85 ? -9.654 -3.849 22.844 1.00 95.25 85 ARG A O 1
ATOM 711 N N . GLU A 1 86 ? -9.272 -2.356 21.207 1.00 94.81 86 GLU A N 1
ATOM 712 C CA . GLU A 1 86 ? -10.654 -1.878 21.153 1.00 94.81 86 GLU A CA 1
ATOM 713 C C . GLU A 1 86 ? -11.611 -2.948 20.615 1.00 94.81 86 GLU A C 1
ATOM 715 O O . GLU A 1 86 ? -12.634 -3.225 21.235 1.00 94.81 86 GLU A O 1
ATOM 720 N N . LEU A 1 87 ? -11.231 -3.657 19.551 1.00 94.94 87 LEU A N 1
ATOM 721 C CA . LEU A 1 87 ? -11.978 -4.796 19.021 1.00 94.94 87 LEU A CA 1
ATOM 722 C C . LEU A 1 87 ? -12.190 -5.877 20.093 1.00 94.94 87 LEU A C 1
ATOM 724 O O . LEU A 1 87 ? -13.300 -6.383 20.246 1.00 94.94 87 LEU A O 1
ATOM 728 N N . SER A 1 88 ? -11.156 -6.199 20.877 1.00 95.12 88 SER A N 1
ATOM 729 C CA . SER A 1 88 ? -11.258 -7.140 22.000 1.00 95.12 88 SER A CA 1
ATOM 730 C C . SER A 1 88 ? -12.246 -6.651 23.066 1.00 95.12 88 SER A C 1
ATOM 732 O O . SER A 1 88 ? -13.084 -7.424 23.530 1.00 95.12 88 SER A O 1
ATOM 734 N N . ARG A 1 89 ? -12.214 -5.360 23.422 1.00 95.25 89 ARG A N 1
ATOM 735 C CA . ARG A 1 89 ? -13.163 -4.763 24.378 1.00 95.25 89 ARG A CA 1
ATOM 736 C C . ARG A 1 89 ? -14.601 -4.829 23.878 1.00 95.25 89 ARG A C 1
ATOM 738 O O . ARG A 1 89 ? -15.473 -5.259 24.629 1.00 95.25 89 ARG A O 1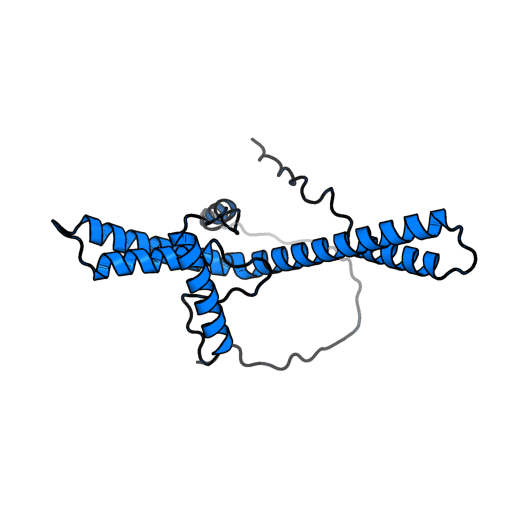
ATOM 745 N N . VAL A 1 90 ? -14.856 -4.433 22.631 1.00 94.00 90 VAL A N 1
ATOM 746 C CA . VAL A 1 90 ? -16.207 -4.448 22.049 1.00 94.00 90 VAL A CA 1
ATOM 747 C C . VAL A 1 90 ? -16.724 -5.884 21.925 1.00 94.00 90 VAL A C 1
ATOM 749 O O . VAL A 1 90 ? -17.865 -6.151 22.295 1.00 94.00 90 VAL A O 1
ATOM 752 N N . ARG A 1 91 ? -15.878 -6.839 21.513 1.00 93.25 91 ARG A N 1
ATOM 753 C CA . ARG A 1 91 ? -16.234 -8.269 21.477 1.00 93.25 91 ARG A CA 1
ATOM 754 C C . ARG A 1 91 ? -16.567 -8.825 22.862 1.00 93.25 91 ARG A C 1
ATOM 756 O O . ARG A 1 91 ? -17.547 -9.550 22.994 1.00 93.25 91 ARG A O 1
ATOM 763 N N . LYS A 1 92 ? -15.813 -8.454 23.903 1.00 93.88 92 LYS A N 1
ATOM 764 C CA . LYS A 1 92 ? -16.122 -8.840 25.292 1.00 93.88 92 LYS A CA 1
ATOM 765 C C . LYS A 1 92 ? -17.456 -8.265 25.764 1.00 93.88 92 LYS A C 1
ATOM 767 O O . LYS A 1 92 ? -18.249 -8.999 26.340 1.00 93.88 92 LYS A O 1
ATOM 772 N N . LYS A 1 93 ? -17.733 -6.987 25.476 1.00 91.31 93 LYS A N 1
ATOM 773 C CA . LYS A 1 93 ? -19.041 -6.372 25.764 1.00 91.31 93 LYS A CA 1
ATOM 774 C C . LYS A 1 93 ? -20.173 -7.111 25.047 1.00 91.31 93 LYS A C 1
ATOM 776 O O . LYS A 1 93 ? -21.211 -7.338 25.649 1.00 91.31 93 LYS A O 1
ATOM 781 N N . ALA A 1 94 ? -19.952 -7.529 23.799 1.00 90.44 94 ALA A N 1
ATOM 782 C CA . ALA A 1 94 ? -20.944 -8.272 23.026 1.00 90.44 94 ALA A CA 1
ATOM 783 C C . ALA A 1 94 ? -21.215 -9.660 23.601 1.00 90.44 94 ALA A C 1
ATOM 785 O O . ALA A 1 94 ? -22.364 -10.084 23.627 1.00 90.44 94 ALA A O 1
ATOM 786 N N . ALA A 1 95 ? -20.176 -10.339 24.086 1.00 89.56 95 ALA A N 1
ATOM 787 C CA . ALA A 1 95 ? -20.302 -11.634 24.744 1.00 89.56 95 ALA A CA 1
ATOM 788 C C . ALA A 1 95 ? -20.978 -11.542 26.124 1.00 89.56 95 ALA A C 1
ATOM 790 O O . ALA A 1 95 ? -21.634 -12.489 26.539 1.00 89.56 95 ALA A O 1
ATOM 791 N N . ALA A 1 96 ? -20.827 -10.413 26.822 1.00 89.94 96 ALA A N 1
ATOM 792 C CA . ALA A 1 96 ? -21.461 -10.167 28.117 1.00 89.94 96 ALA A CA 1
ATOM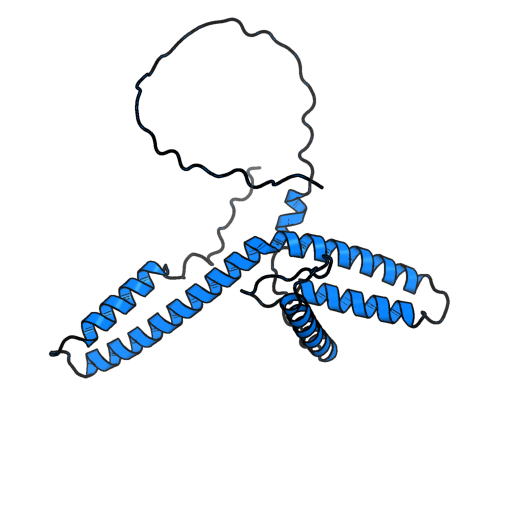 793 C C . ALA A 1 96 ? -22.944 -9.760 28.013 1.00 89.94 96 ALA A C 1
ATOM 795 O O . ALA A 1 96 ? -23.630 -9.705 29.029 1.00 89.94 96 ALA A O 1
ATOM 796 N N . CYS A 1 97 ? -23.451 -9.453 26.814 1.00 86.75 97 CYS A N 1
ATOM 797 C CA . CYS A 1 97 ? -24.875 -9.210 26.617 1.00 86.75 97 CYS A CA 1
ATOM 798 C C . CYS A 1 97 ? -25.642 -10.537 26.673 1.00 86.75 97 CYS A C 1
ATOM 800 O O . CYS A 1 97 ? -25.527 -11.364 25.770 1.00 86.75 97 CYS A O 1
ATOM 802 N N . GLU A 1 98 ? -26.474 -10.713 27.695 1.00 76.12 98 GLU A N 1
ATOM 803 C CA . GLU A 1 98 ? -27.425 -11.821 27.752 1.00 76.12 98 GLU A CA 1
ATOM 804 C C . GLU A 1 98 ? -28.540 -11.591 26.715 1.00 76.12 98 GLU A C 1
ATOM 806 O O . GLU A 1 98 ? -29.278 -10.607 26.762 1.00 76.12 98 GLU A O 1
ATOM 811 N N . GLY A 1 99 ? -28.633 -12.480 25.722 1.00 80.06 99 GLY A N 1
ATOM 812 C CA . GLY A 1 99 ? -29.634 -12.408 24.655 1.00 80.06 99 GLY A CA 1
ATOM 813 C C . GLY A 1 99 ? -29.121 -11.791 23.349 1.00 80.06 99 GLY A C 1
ATOM 814 O O . GLY A 1 99 ? -28.054 -12.136 22.840 1.00 80.06 99 GLY A O 1
ATOM 815 N N . LYS A 1 100 ? -29.929 -10.932 22.713 1.00 84.38 100 LYS A N 1
ATOM 816 C CA . LYS A 1 100 ? -29.618 -10.397 21.378 1.00 84.38 100 LYS A CA 1
ATOM 817 C C . LYS A 1 100 ? -28.614 -9.251 21.484 1.00 84.38 100 LYS A C 1
ATOM 819 O O . LYS A 1 100 ? -28.953 -8.175 21.962 1.00 84.38 100 LYS A O 1
ATOM 824 N N . VAL A 1 101 ? -27.411 -9.460 20.946 1.00 85.19 101 VAL A N 1
ATOM 825 C CA . VAL A 1 101 ? -26.385 -8.409 20.843 1.00 85.19 101 VAL A CA 1
ATOM 826 C C . VAL A 1 101 ? -26.967 -7.167 20.145 1.00 85.19 101 VAL A C 1
ATOM 828 O O . VAL A 1 101 ? -27.471 -7.306 19.017 1.00 85.19 101 VAL A O 1
ATOM 831 N N . PRO A 1 102 ? -26.886 -5.973 20.769 1.00 90.00 102 PRO A N 1
ATOM 832 C CA . PRO A 1 102 ? -27.362 -4.724 20.186 1.00 90.00 102 PRO A CA 1
ATOM 833 C C . PRO A 1 102 ? -26.756 -4.469 18.809 1.00 90.00 102 PRO A C 1
ATOM 835 O O . PRO A 1 102 ? -25.592 -4.793 18.555 1.00 90.00 102 PRO A O 1
ATOM 838 N N . LYS A 1 103 ? -27.543 -3.871 17.911 1.00 91.00 103 LYS A N 1
ATOM 839 C CA . LYS A 1 103 ? -27.096 -3.569 16.546 1.00 91.00 103 LYS A CA 1
ATOM 840 C C . LYS A 1 103 ? -25.866 -2.654 16.554 1.00 91.00 103 LYS A C 1
ATOM 842 O O . LYS A 1 103 ? -24.890 -2.970 15.886 1.00 91.00 103 LYS A O 1
ATOM 847 N N . ASP A 1 104 ? -25.862 -1.643 17.418 1.00 91.00 104 ASP A N 1
ATOM 848 C CA . ASP A 1 104 ? -24.758 -0.684 17.566 1.00 91.00 104 ASP A CA 1
ATOM 849 C C . ASP A 1 104 ? -23.426 -1.366 17.901 1.00 91.00 104 ASP A C 1
ATOM 851 O O . ASP A 1 104 ? -22.356 -0.960 17.444 1.00 91.00 104 ASP A O 1
ATOM 855 N N . LEU A 1 105 ? -23.483 -2.451 18.676 1.00 91.12 105 LEU A N 1
ATOM 856 C CA . LEU A 1 105 ? -22.305 -3.208 19.072 1.00 91.12 105 LEU A CA 1
ATOM 857 C C . LEU A 1 105 ? -21.780 -4.075 17.921 1.00 91.12 105 LEU A C 1
ATOM 859 O O . LEU A 1 105 ? -20.570 -4.187 17.742 1.00 91.12 105 LEU A O 1
ATOM 863 N N . LYS A 1 106 ? -22.676 -4.639 17.102 1.00 91.88 106 LYS A N 1
ATOM 864 C CA . LYS A 1 106 ? -22.302 -5.349 15.867 1.00 91.88 106 LYS A CA 1
ATOM 865 C C . LYS A 1 106 ? -21.682 -4.399 14.847 1.00 91.88 106 LYS A C 1
ATOM 867 O O . LYS A 1 106 ? -20.655 -4.731 14.260 1.00 91.88 106 LYS A O 1
ATOM 872 N N . ASP A 1 107 ? -22.261 -3.213 14.692 1.00 94.00 107 ASP A N 1
ATOM 873 C CA . ASP A 1 107 ? -21.744 -2.174 13.802 1.00 94.00 107 ASP A CA 1
ATOM 874 C C . ASP A 1 107 ? -20.371 -1.677 14.2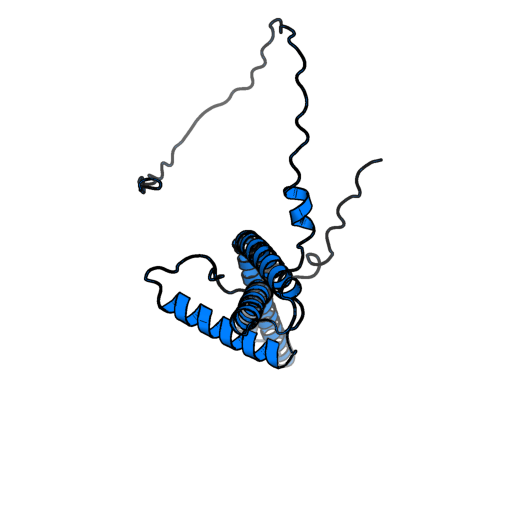97 1.00 94.00 107 ASP A C 1
ATOM 876 O O . ASP A 1 107 ? -19.433 -1.515 13.514 1.00 94.00 107 ASP A O 1
ATOM 880 N N . SER A 1 108 ? -20.194 -1.555 15.616 1.00 94.06 108 SER A N 1
ATOM 881 C CA . SER A 1 108 ? -18.897 -1.253 16.237 1.00 94.06 108 SER A CA 1
ATOM 882 C C . SER A 1 108 ? -17.855 -2.352 15.992 1.00 94.06 108 SER A C 1
ATOM 884 O O . SER A 1 108 ? -16.710 -2.051 15.672 1.00 94.06 108 SER A O 1
ATOM 886 N N . ILE A 1 109 ? -18.226 -3.634 16.081 1.00 94.50 109 ILE A N 1
ATOM 887 C CA . ILE A 1 109 ? -17.313 -4.739 15.738 1.00 94.50 109 ILE A CA 1
ATOM 888 C C . ILE A 1 109 ? -16.911 -4.651 14.266 1.00 94.50 109 ILE A C 1
ATOM 890 O O . ILE A 1 109 ? -15.721 -4.675 13.957 1.00 94.50 109 ILE A O 1
ATOM 894 N N . HIS A 1 110 ? -17.885 -4.484 13.368 1.00 94.31 110 HIS A N 1
ATOM 895 C CA . HIS A 1 110 ? -17.622 -4.417 11.935 1.00 94.31 110 HIS A CA 1
ATOM 896 C C . HIS A 1 110 ? -16.706 -3.243 11.571 1.00 94.31 110 HIS A C 1
ATOM 898 O O . HIS A 1 110 ? -15.760 -3.407 10.801 1.00 94.31 110 HIS A O 1
ATOM 904 N N . THR A 1 111 ? -16.946 -2.061 12.145 1.00 94.50 111 THR A N 1
ATOM 905 C CA . THR A 1 111 ? -16.080 -0.896 11.917 1.00 94.50 111 THR A CA 1
ATOM 906 C C . THR A 1 111 ? -14.652 -1.171 12.381 1.00 94.50 111 THR A C 1
ATOM 908 O O . THR A 1 111 ? -13.730 -0.966 11.596 1.00 94.50 111 THR A O 1
ATOM 911 N N . GLN A 1 112 ? -14.450 -1.710 13.589 1.00 95.50 112 GLN A N 1
ATOM 912 C CA . GLN A 1 112 ? -13.112 -2.056 14.085 1.00 95.50 112 GLN A CA 1
ATOM 913 C C . GLN A 1 112 ? -12.421 -3.135 13.234 1.00 95.50 112 GLN A C 1
ATOM 915 O O . GLN A 1 112 ? -11.214 -3.057 13.016 1.00 95.50 112 GLN A O 1
ATOM 920 N N . GLU A 1 113 ? -13.158 -4.104 12.688 1.00 94.62 113 GLU A N 1
ATOM 921 C CA . GLU A 1 113 ? -12.610 -5.107 11.763 1.00 94.62 113 GLU A CA 1
ATOM 922 C C . GLU A 1 113 ? -12.158 -4.489 10.436 1.00 94.62 113 GLU A C 1
ATOM 924 O O . GLU A 1 113 ? -11.074 -4.804 9.943 1.00 94.62 113 GLU A O 1
ATOM 929 N N . VAL A 1 114 ? -12.939 -3.560 9.876 1.00 95.38 114 VAL A N 1
ATOM 930 C CA . VAL A 1 114 ? -12.532 -2.805 8.681 1.00 95.38 114 VAL A CA 1
ATOM 931 C C . VAL A 1 114 ? -11.281 -1.973 8.971 1.00 95.38 114 VAL A C 1
ATOM 933 O O . VAL A 1 114 ? -10.379 -1.930 8.136 1.00 95.38 114 VAL A O 1
ATOM 936 N N . LEU A 1 115 ? -11.189 -1.347 10.149 1.00 94.81 115 LEU A N 1
ATOM 937 C CA . LEU A 1 115 ? -10.005 -0.585 10.558 1.00 94.81 115 LEU A CA 1
ATOM 938 C C . LEU A 1 115 ? -8.770 -1.472 10.742 1.00 94.81 115 LEU A C 1
ATOM 940 O O . LEU A 1 115 ? -7.679 -1.100 10.315 1.00 94.81 115 LEU A O 1
ATOM 944 N N . LEU A 1 116 ? -8.930 -2.657 11.329 1.00 94.81 116 LEU A N 1
ATOM 945 C CA . LEU A 1 116 ? -7.838 -3.614 11.473 1.00 94.81 116 LEU A CA 1
ATOM 946 C C . LEU A 1 116 ? -7.317 -4.033 10.094 1.00 94.81 116 LEU A C 1
ATOM 948 O O . LEU A 1 116 ? -6.123 -3.920 9.817 1.00 94.81 116 LEU A O 1
ATOM 952 N N . ASN A 1 117 ? -8.227 -4.407 9.195 1.00 94.44 117 ASN A N 1
ATOM 953 C CA . ASN A 1 117 ? -7.890 -4.772 7.822 1.00 94.44 117 ASN A CA 1
ATOM 954 C C . ASN A 1 117 ? -7.285 -3.601 7.035 1.00 94.44 117 ASN A C 1
ATOM 956 O O . ASN A 1 117 ? -6.430 -3.825 6.183 1.00 94.44 117 ASN A O 1
ATOM 960 N N . TYR A 1 118 ? -7.663 -2.358 7.348 1.00 95.06 118 TYR A N 1
ATOM 961 C CA . TYR A 1 118 ? -7.028 -1.160 6.799 1.00 95.06 118 TYR A CA 1
ATOM 962 C C . TYR A 1 118 ? -5.542 -1.082 7.138 1.00 95.06 118 TYR A C 1
ATOM 964 O O . TYR A 1 118 ? -4.732 -0.839 6.248 1.00 95.06 118 TYR A O 1
ATOM 972 N N . THR A 1 119 ? -5.170 -1.338 8.394 1.00 94.19 119 THR A N 1
ATOM 973 C CA . THR A 1 119 ? -3.753 -1.350 8.792 1.00 94.19 119 THR A CA 1
ATOM 974 C C . THR A 1 119 ? -2.981 -2.520 8.178 1.00 94.19 119 THR A C 1
ATOM 976 O O . THR A 1 119 ? -1.818 -2.360 7.818 1.00 94.19 119 THR A O 1
ATOM 979 N N . LEU A 1 120 ? -3.633 -3.679 8.026 1.00 92.44 120 LEU A N 1
ATOM 980 C CA . LEU A 1 120 ? -3.006 -4.920 7.564 1.00 92.44 120 LEU A CA 1
ATOM 981 C C . LEU A 1 120 ? -2.858 -5.021 6.050 1.00 92.44 120 LEU A C 1
ATOM 983 O O . LEU A 1 120 ? -1.952 -5.709 5.597 1.00 92.44 120 LEU A O 1
ATOM 987 N N . HIS A 1 121 ? -3.744 -4.400 5.272 1.00 92.75 121 HIS A N 1
ATOM 988 C CA . HIS A 1 121 ? -3.774 -4.518 3.810 1.00 92.75 121 HIS A CA 1
ATOM 989 C C . HIS A 1 121 ? -3.642 -3.164 3.107 1.00 92.75 121 HIS A C 1
ATOM 991 O O . HIS A 1 121 ? -4.135 -2.994 1.988 1.00 92.75 121 HIS A O 1
ATOM 997 N N . TYR A 1 122 ? -3.003 -2.195 3.763 1.00 93.94 122 TYR A N 1
ATOM 998 C CA . TYR A 1 122 ? -2.741 -0.892 3.165 1.00 93.94 122 TYR A CA 1
ATOM 999 C C . TYR A 1 122 ? -1.881 -1.039 1.893 1.00 93.94 122 TYR A C 1
ATOM 1001 O O . TYR A 1 122 ? -0.938 -1.836 1.900 1.00 93.94 122 TYR A O 1
ATOM 1009 N N . PRO A 1 123 ? -2.156 -0.293 0.804 1.00 93.25 123 PRO A N 1
ATOM 1010 C CA . PRO A 1 123 ? -1.366 -0.373 -0.423 1.00 93.25 123 PRO A CA 1
ATOM 1011 C C . PRO A 1 123 ? 0.140 -0.189 -0.180 1.00 93.25 123 PRO A C 1
ATOM 1013 O O . PRO A 1 123 ? 0.576 0.782 0.444 1.00 93.25 123 PRO A O 1
ATOM 1016 N N . LYS A 1 124 ? 0.951 -1.126 -0.689 1.00 91.25 124 LYS A N 1
ATOM 1017 C CA . LYS A 1 124 ? 2.415 -1.057 -0.582 1.00 91.25 124 LYS A CA 1
ATOM 1018 C C . LYS A 1 124 ? 2.957 0.076 -1.457 1.00 91.25 124 LYS A C 1
ATOM 1020 O O . LYS A 1 124 ? 2.442 0.338 -2.540 1.00 91.25 124 LYS A O 1
ATOM 1025 N N . GLY A 1 125 ? 4.005 0.748 -0.985 1.00 89.56 125 GLY A N 1
ATOM 1026 C CA . GLY A 1 125 ? 4.659 1.836 -1.725 1.00 89.56 125 GLY A CA 1
ATOM 1027 C C . GLY A 1 125 ? 3.924 3.181 -1.696 1.00 89.56 125 GLY A C 1
ATOM 1028 O O . GLY A 1 125 ? 4.450 4.160 -2.224 1.00 89.56 125 GLY A O 1
ATOM 1029 N N . GLU A 1 126 ? 2.770 3.264 -1.032 1.00 92.56 126 GLU A N 1
ATOM 1030 C CA . GLU A 1 126 ? 2.052 4.515 -0.791 1.00 92.56 126 GLU A CA 1
ATOM 1031 C C . GLU A 1 126 ? 2.332 5.081 0.607 1.00 92.56 126 GLU A C 1
ATOM 1033 O O . GLU A 1 126 ? 2.718 4.374 1.539 1.00 92.56 126 GLU A O 1
ATOM 1038 N N . VAL A 1 127 ? 2.118 6.389 0.761 1.00 93.94 127 VAL A N 1
ATOM 1039 C CA . VAL A 1 127 ? 2.193 7.063 2.061 1.00 93.94 127 VAL A CA 1
ATOM 1040 C C . VAL A 1 127 ? 1.030 6.598 2.928 1.00 93.94 127 VAL A C 1
ATOM 1042 O O . VAL A 1 127 ? -0.119 6.711 2.512 1.00 93.94 127 VAL A O 1
ATOM 1045 N N . TYR A 1 128 ? 1.315 6.098 4.132 1.00 94.81 128 TYR A N 1
ATOM 1046 C CA . TYR A 1 128 ? 0.278 5.666 5.067 1.00 94.81 128 TYR A CA 1
ATOM 1047 C C . TYR A 1 128 ? -0.516 6.854 5.619 1.00 94.81 128 TYR A C 1
ATOM 1049 O O . TYR A 1 128 ? 0.066 7.811 6.136 1.00 94.81 128 TYR A O 1
ATOM 1057 N N . ILE A 1 129 ? -1.846 6.759 5.557 1.00 94.81 129 ILE A N 1
ATOM 1058 C CA . ILE A 1 129 ? -2.764 7.751 6.122 1.00 94.81 129 ILE A CA 1
ATOM 1059 C C . ILE A 1 129 ? -3.378 7.170 7.393 1.00 94.81 129 ILE A C 1
ATOM 1061 O O . ILE A 1 129 ? -4.141 6.204 7.340 1.00 94.81 129 ILE A O 1
ATOM 1065 N N . SER A 1 130 ? -3.048 7.777 8.531 1.00 94.19 130 SER A N 1
ATOM 1066 C CA . SER A 1 130 ? -3.519 7.349 9.848 1.00 94.19 130 SER A CA 1
ATOM 1067 C C . SER A 1 130 ? -5.047 7.336 9.941 1.00 94.19 130 SER A C 1
ATOM 1069 O O . SER A 1 130 ? -5.741 8.249 9.474 1.00 94.19 130 SER A O 1
ATOM 1071 N N . VAL A 1 131 ? -5.582 6.292 10.577 1.00 91.12 131 VAL A N 1
ATOM 1072 C CA . VAL A 1 131 ? -7.015 6.226 10.887 1.00 91.12 131 VAL A CA 1
ATOM 1073 C C . VAL A 1 131 ? -7.326 6.892 12.224 1.00 91.12 131 VAL A C 1
ATOM 1075 O O . VAL A 1 131 ? -8.424 7.408 12.402 1.00 91.12 131 VAL A O 1
ATOM 1078 N N . LEU A 1 132 ? -6.375 6.863 13.159 1.00 88.94 132 LEU A N 1
ATOM 1079 C CA . LEU A 1 132 ? -6.587 7.337 14.527 1.00 88.94 132 LEU A CA 1
ATOM 1080 C C . LEU A 1 132 ? -6.226 8.809 14.726 1.00 88.94 132 LEU A C 1
ATOM 1082 O O . LEU A 1 132 ? -6.629 9.377 15.736 1.00 88.94 132 LEU A O 1
ATOM 1086 N N . LYS A 1 133 ? -5.452 9.404 13.812 1.00 89.06 133 LYS A N 1
ATOM 1087 C CA . LYS A 1 133 ? -5.148 10.836 13.824 1.00 89.06 133 LYS A CA 1
ATOM 1088 C C . LYS A 1 133 ? -6.153 11.609 12.979 1.00 89.06 133 LYS A C 1
ATOM 1090 O O . LYS A 1 133 ? -6.550 11.165 11.893 1.00 89.06 133 LYS A O 1
ATOM 1095 N N . ASP A 1 134 ? -6.494 12.793 13.465 1.00 84.56 134 ASP A N 1
ATOM 1096 C CA . ASP A 1 134 ? -7.253 13.764 12.696 1.00 84.56 134 ASP A CA 1
ATOM 1097 C C . ASP A 1 134 ? -6.378 14.334 11.583 1.00 84.56 134 ASP A C 1
ATOM 1099 O O . ASP A 1 134 ? -5.190 14.601 11.763 1.00 84.56 134 ASP A O 1
ATOM 1103 N N . LEU A 1 135 ? -6.967 14.462 10.396 1.00 81.12 135 LEU A N 1
ATOM 1104 C CA . LEU A 1 135 ? -6.263 14.917 9.195 1.00 81.12 135 LEU A CA 1
ATOM 1105 C C . LEU A 1 135 ? -6.279 16.443 9.044 1.00 81.12 135 LEU A C 1
ATOM 1107 O O . LEU A 1 135 ? -5.748 16.949 8.057 1.00 81.12 135 LEU A O 1
ATOM 1111 N N . GLY A 1 136 ? -6.878 17.163 9.999 1.00 84.44 136 GLY A N 1
ATOM 1112 C CA . GLY A 1 136 ? -7.069 18.610 9.922 1.00 84.44 136 GLY A CA 1
ATOM 1113 C C . GLY A 1 136 ? -7.713 19.011 8.594 1.00 84.44 136 GLY A C 1
ATOM 1114 O O . GLY A 1 136 ? -8.722 18.437 8.186 1.00 84.44 136 GLY A O 1
ATOM 1115 N N . GLU A 1 137 ? -7.076 19.948 7.894 1.00 85.56 137 GLU A N 1
ATOM 1116 C CA . GLU A 1 137 ? -7.517 20.476 6.596 1.00 85.56 137 GLU A CA 1
ATOM 1117 C C . GLU A 1 137 ? -7.127 19.602 5.388 1.00 85.56 137 GLU A C 1
ATOM 1119 O O . GLU A 1 137 ? -7.413 19.957 4.245 1.00 85.56 137 GLU A O 1
ATOM 1124 N N . ASN A 1 138 ? -6.487 18.441 5.585 1.00 87.56 138 ASN A N 1
ATOM 1125 C CA . ASN A 1 138 ? -6.071 17.581 4.475 1.00 87.56 138 ASN A CA 1
ATOM 1126 C C . ASN A 1 138 ? -7.256 16.797 3.874 1.00 87.56 138 ASN A C 1
ATOM 1128 O O . ASN A 1 138 ? -7.468 15.608 4.144 1.00 87.56 138 ASN A O 1
ATOM 1132 N N . VAL A 1 139 ? -8.018 17.481 3.016 1.00 89.75 139 VAL A N 1
ATOM 1133 C CA . VAL A 1 139 ? -9.195 16.943 2.318 1.00 89.75 139 VAL A CA 1
ATOM 1134 C C . VAL A 1 139 ? -8.822 15.786 1.385 1.00 89.75 139 VAL A C 1
ATOM 1136 O O . VAL A 1 139 ? -9.564 14.806 1.289 1.00 89.75 139 VAL A O 1
ATOM 1139 N N . GLU A 1 140 ? -7.676 15.857 0.705 1.00 90.38 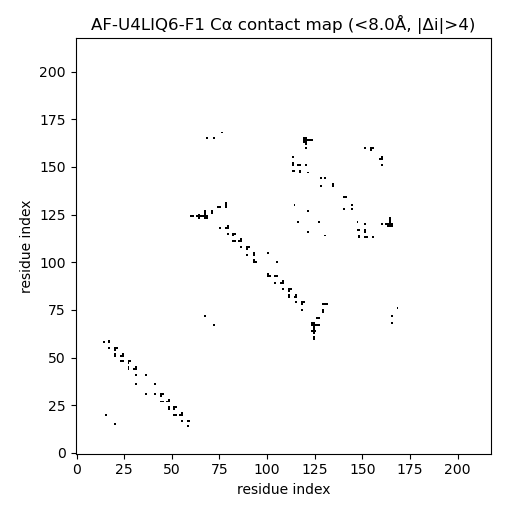140 GLU A N 1
ATOM 1140 C CA . GLU A 1 140 ? -7.229 14.803 -0.215 1.00 90.38 140 GLU A CA 1
ATOM 1141 C C . GLU A 1 140 ? -6.887 13.508 0.526 1.00 90.38 140 GLU A C 1
ATOM 1143 O O . GLU A 1 140 ? -7.330 12.425 0.137 1.00 90.38 140 GLU A O 1
ATOM 1148 N N . GLY A 1 141 ? -6.170 13.618 1.647 1.00 89.12 141 GLY A N 1
ATOM 1149 C CA . GLY A 1 141 ? -5.862 12.488 2.516 1.00 89.12 141 GLY A CA 1
ATOM 1150 C C . GLY A 1 141 ? -7.125 11.847 3.092 1.00 89.12 141 GLY A C 1
ATOM 1151 O O . GLY A 1 141 ? -7.223 10.621 3.164 1.00 89.12 141 GLY A O 1
ATOM 1152 N N . ALA A 1 142 ? -8.130 12.654 3.446 1.00 90.88 142 ALA A N 1
ATOM 1153 C CA . ALA A 1 142 ? -9.410 12.146 3.931 1.00 90.88 142 ALA A CA 1
ATOM 1154 C C . ALA A 1 142 ? -10.144 11.336 2.850 1.00 90.88 142 ALA A C 1
ATOM 1156 O O . ALA A 1 142 ? -10.557 10.204 3.118 1.00 90.88 142 ALA A O 1
ATOM 1157 N N . LYS A 1 143 ? -10.214 11.860 1.619 1.00 92.56 143 LYS A N 1
ATOM 1158 C CA . LYS A 1 143 ? -10.802 11.159 0.465 1.00 92.56 143 LYS A CA 1
ATOM 1159 C C . LYS A 1 143 ? -10.075 9.849 0.171 1.00 92.56 143 LYS A C 1
ATOM 1161 O O . LYS A 1 143 ? -10.711 8.797 0.114 1.00 92.56 143 LYS A O 1
ATOM 1166 N N . ARG A 1 144 ? -8.741 9.879 0.087 1.00 93.31 144 ARG A N 1
ATOM 1167 C CA . ARG A 1 144 ? -7.926 8.683 -0.177 1.00 93.31 144 ARG A CA 1
ATOM 1168 C C . ARG A 1 144 ? -8.104 7.618 0.905 1.00 93.31 144 ARG A C 1
ATOM 1170 O O . ARG A 1 144 ? -8.257 6.436 0.600 1.00 93.31 144 ARG A O 1
ATOM 1177 N N . ARG A 1 145 ? -8.154 8.025 2.176 1.00 93.62 145 ARG A N 1
ATOM 1178 C CA . ARG A 1 145 ? -8.433 7.124 3.304 1.00 93.62 145 ARG A CA 1
ATOM 1179 C C . ARG A 1 145 ? -9.799 6.451 3.168 1.00 93.62 145 ARG A C 1
ATOM 1181 O O . ARG A 1 145 ? -9.919 5.257 3.435 1.00 93.62 145 ARG A O 1
ATOM 1188 N N . GLU A 1 146 ? -10.829 7.190 2.770 1.00 93.31 146 GLU A N 1
ATOM 1189 C CA . GLU A 1 146 ? -12.169 6.636 2.555 1.00 93.31 146 GLU A CA 1
ATOM 1190 C C . GLU A 1 146 ? -12.239 5.683 1.361 1.00 93.31 146 GLU A C 1
ATOM 1192 O O . GLU A 1 146 ? -12.891 4.642 1.455 1.00 93.31 146 GLU A O 1
ATOM 1197 N N . GLU A 1 147 ? -11.561 5.999 0.259 1.00 94.94 147 GLU A N 1
ATOM 1198 C CA . GLU A 1 147 ? -11.456 5.125 -0.913 1.00 94.94 147 GLU A CA 1
ATOM 1199 C C . GLU A 1 147 ? -10.843 3.772 -0.542 1.00 94.94 147 GLU A C 1
ATOM 1201 O O . GLU A 1 147 ? -11.429 2.725 -0.832 1.00 94.94 147 GLU A O 1
ATOM 1206 N N . ILE A 1 148 ? -9.723 3.789 0.188 1.00 94.44 148 ILE A N 1
ATOM 1207 C CA . ILE A 1 148 ? -9.045 2.572 0.646 1.00 94.44 148 ILE A CA 1
ATOM 1208 C C . ILE A 1 148 ? -9.938 1.792 1.621 1.00 94.44 148 ILE A C 1
ATOM 1210 O O . ILE A 1 148 ? -10.093 0.579 1.484 1.00 94.44 148 ILE A O 1
ATOM 1214 N N . LYS A 1 149 ? -10.608 2.465 2.568 1.00 94.25 149 LYS A N 1
ATOM 1215 C CA . LYS A 1 149 ? -11.572 1.808 3.471 1.00 94.25 149 LYS A CA 1
ATOM 1216 C C . LYS A 1 149 ? -12.714 1.131 2.707 1.00 94.25 149 LYS A C 1
ATOM 1218 O O . LYS A 1 149 ? -13.112 0.020 3.064 1.00 94.25 149 LYS A O 1
ATOM 1223 N N . LYS A 1 150 ? -13.243 1.772 1.659 1.00 94.81 150 LYS A N 1
ATOM 1224 C CA . LYS A 1 150 ? -14.309 1.213 0.811 1.00 94.81 150 LYS A CA 1
ATOM 1225 C C . LYS A 1 150 ? -13.825 -0.005 0.025 1.00 94.81 150 LYS A C 1
ATOM 1227 O O . LYS A 1 150 ? -14.561 -0.991 -0.051 1.00 94.81 150 LYS A O 1
ATOM 1232 N N . ASP A 1 151 ? -12.614 0.037 -0.529 1.00 93.81 151 ASP A N 1
ATOM 1233 C CA . ASP A 1 151 ? -12.017 -1.121 -1.205 1.00 93.81 151 ASP A CA 1
ATOM 1234 C C . ASP A 1 151 ? -11.838 -2.301 -0.241 1.00 93.81 151 ASP A C 1
ATOM 1236 O O . ASP A 1 151 ? -12.296 -3.413 -0.508 1.00 93.81 151 ASP A O 1
ATOM 1240 N N . ILE A 1 152 ? -11.288 -2.041 0.944 1.00 93.62 152 ILE A N 1
ATOM 1241 C CA . ILE A 1 152 ? -11.065 -3.070 1.963 1.00 93.62 152 ILE A CA 1
ATOM 1242 C C . ILE A 1 152 ? -12.383 -3.653 2.463 1.00 93.62 152 ILE A C 1
ATOM 1244 O O . ILE A 1 152 ? -12.507 -4.871 2.546 1.00 93.62 152 ILE A O 1
ATOM 1248 N N . SER A 1 153 ? -13.405 -2.829 2.713 1.00 93.69 153 SER A N 1
ATOM 1249 C CA . SER A 1 153 ? -14.742 -3.319 3.076 1.00 93.69 153 SER A CA 1
ATOM 1250 C C . SER A 1 153 ? -15.339 -4.211 1.978 1.00 93.69 153 SER A C 1
ATOM 1252 O O . SER A 1 153 ? -15.912 -5.263 2.268 1.00 93.69 153 SER A O 1
ATOM 1254 N N . ARG A 1 154 ? -15.158 -3.850 0.700 1.00 94.12 154 ARG A N 1
ATOM 1255 C CA . ARG A 1 154 ? -15.602 -4.662 -0.443 1.00 94.12 154 ARG A CA 1
ATOM 1256 C C . ARG A 1 154 ? -14.876 -6.007 -0.498 1.00 94.12 154 ARG A C 1
ATOM 1258 O O . ARG A 1 154 ? -15.526 -7.041 -0.647 1.00 94.12 154 ARG A O 1
ATOM 1265 N N . ARG A 1 155 ? -13.549 -6.007 -0.350 1.00 92.25 155 ARG A N 1
ATOM 1266 C CA . ARG A 1 155 ? -12.716 -7.222 -0.352 1.00 92.25 155 ARG A CA 1
ATOM 1267 C C . ARG A 1 155 ? -12.989 -8.113 0.857 1.00 92.25 155 ARG A C 1
ATOM 1269 O O . ARG A 1 155 ? -13.031 -9.329 0.700 1.00 92.25 155 ARG A O 1
ATOM 1276 N N . MET A 1 156 ? -13.241 -7.512 2.019 1.00 92.50 156 MET A N 1
ATOM 1277 C CA . MET A 1 156 ? -13.648 -8.203 3.243 1.00 92.50 156 MET A CA 1
ATOM 1278 C C . MET A 1 156 ? -14.986 -8.920 3.042 1.00 92.50 156 MET A C 1
ATOM 1280 O O . MET A 1 156 ? -15.081 -10.108 3.329 1.00 92.50 156 MET A O 1
ATOM 1284 N N . LYS A 1 157 ? -15.992 -8.246 2.463 1.00 91.69 157 LYS A N 1
ATOM 1285 C CA . LYS A 1 157 ? -17.293 -8.860 2.134 1.00 91.69 157 LYS A CA 1
ATOM 1286 C C . LYS A 1 157 ? -17.175 -9.999 1.121 1.00 91.69 157 LYS A C 1
ATOM 1288 O O . LYS A 1 157 ? -17.907 -10.975 1.218 1.00 91.69 157 LYS A O 1
ATOM 1293 N N . LYS A 1 158 ? -16.262 -9.874 0.154 1.00 91.81 158 LYS A N 1
ATOM 1294 C CA . LYS A 1 158 ? -16.004 -10.906 -0.860 1.00 91.81 158 LYS A CA 1
ATOM 1295 C C . LYS A 1 158 ? -15.150 -12.071 -0.330 1.00 91.81 158 LYS A C 1
ATOM 1297 O O . LYS A 1 158 ? -15.036 -13.082 -1.012 1.00 91.81 158 LYS A O 1
ATOM 1302 N N . GLY A 1 159 ? -14.519 -11.934 0.839 1.00 89.12 159 GLY A N 1
ATOM 1303 C CA . GLY A 1 159 ? -13.570 -12.922 1.364 1.00 89.12 159 GLY A CA 1
ATOM 1304 C C . GLY A 1 159 ? -12.258 -13.007 0.571 1.00 89.12 159 GLY A C 1
ATOM 1305 O O . GLY A 1 159 ? -11.560 -14.008 0.649 1.00 89.12 159 GLY A O 1
ATOM 1306 N N . THR A 1 160 ? -11.909 -11.972 -0.202 1.00 89.12 160 THR A N 1
ATOM 1307 C CA . THR A 1 160 ? -10.700 -11.928 -1.054 1.00 89.12 160 THR A CA 1
ATOM 1308 C C . THR A 1 160 ? -9.604 -11.042 -0.456 1.00 89.12 160 THR A C 1
ATOM 1310 O O . THR A 1 160 ? -8.855 -10.368 -1.177 1.00 89.12 160 THR A O 1
ATOM 1313 N N . LEU A 1 161 ? -9.551 -10.953 0.873 1.00 81.50 161 LEU A N 1
ATOM 1314 C CA . LEU A 1 161 ? -8.398 -10.383 1.560 1.00 81.50 161 LEU A CA 1
ATOM 1315 C C . LEU A 1 161 ? -7.256 -11.393 1.406 1.00 81.50 161 LEU A C 1
ATOM 1317 O O . LEU A 1 161 ? -7.405 -12.559 1.753 1.00 81.50 161 LEU A O 1
ATOM 1321 N N . GLY A 1 162 ? -6.171 -10.966 0.759 1.00 78.69 162 GLY A N 1
ATOM 1322 C CA . GLY A 1 162 ? -4.991 -11.810 0.568 1.00 78.69 162 GLY A CA 1
ATOM 1323 C C . GLY A 1 162 ? -4.179 -11.907 1.857 1.00 78.69 162 GLY A C 1
ATOM 1324 O O . GLY A 1 162 ? -4.663 -11.555 2.930 1.00 78.69 162 GLY A O 1
ATOM 1325 N N . ALA A 1 163 ? -2.915 -12.312 1.747 1.00 78.50 163 ALA A N 1
ATOM 1326 C CA . ALA A 1 163 ? -1.988 -12.205 2.869 1.00 78.50 163 ALA A CA 1
ATOM 1327 C C . ALA A 1 163 ? -1.867 -10.737 3.350 1.00 78.50 163 ALA A C 1
ATOM 1329 O O . ALA A 1 163 ? -1.973 -9.811 2.528 1.00 78.50 163 ALA A O 1
ATOM 1330 N N . PRO A 1 164 ? -1.677 -10.500 4.662 1.00 78.25 164 PRO A N 1
ATOM 1331 C CA . PRO A 1 164 ? -1.313 -9.188 5.186 1.00 78.25 164 PRO A CA 1
ATOM 1332 C C . PRO A 1 164 ? -0.105 -8.604 4.448 1.00 78.25 164 PRO A C 1
ATOM 1334 O O . PRO A 1 164 ? 0.773 -9.322 3.980 1.00 78.25 164 PRO A O 1
ATOM 1337 N N . THR A 1 165 ? -0.080 -7.283 4.292 1.00 74.38 165 THR A N 1
ATOM 1338 C CA . THR A 1 165 ? 1.029 -6.585 3.634 1.00 74.38 165 THR A CA 1
ATOM 1339 C C . THR A 1 165 ? 2.254 -6.447 4.528 1.00 74.38 165 THR A C 1
ATOM 1341 O O . THR A 1 165 ? 3.338 -6.234 3.991 1.00 74.38 165 THR A O 1
ATOM 1344 N N . GLU A 1 166 ? 2.077 -6.554 5.847 1.00 62.22 166 GLU A N 1
ATOM 1345 C CA . GLU A 1 166 ? 3.165 -6.560 6.824 1.00 62.22 166 GLU A CA 1
ATOM 1346 C C . GLU A 1 166 ? 3.465 -7.995 7.259 1.00 62.22 166 GLU A C 1
ATOM 1348 O O . GLU A 1 166 ? 2.589 -8.670 7.798 1.00 62.22 166 GLU A O 1
ATOM 1353 N N . ASP A 1 167 ? 4.705 -8.414 7.032 1.00 56.12 167 ASP A N 1
ATOM 1354 C CA . ASP A 1 167 ? 5.341 -9.518 7.739 1.00 56.12 167 ASP A CA 1
ATOM 1355 C C . ASP A 1 167 ? 6.001 -8.921 9.004 1.00 56.12 167 ASP A C 1
ATOM 1357 O O . ASP A 1 167 ? 6.442 -7.769 8.981 1.00 56.12 167 ASP A O 1
ATOM 1361 N N . ASP A 1 168 ? 6.073 -9.681 10.095 1.00 53.50 168 ASP A N 1
ATOM 1362 C CA . ASP A 1 168 ? 6.830 -9.362 11.321 1.00 53.50 168 ASP A CA 1
ATOM 1363 C C . ASP A 1 168 ? 6.127 -8.480 12.383 1.00 53.50 168 ASP A C 1
ATOM 1365 O O . ASP A 1 168 ? 6.563 -7.376 12.718 1.00 53.50 168 ASP A O 1
ATOM 1369 N N . ASP A 1 169 ? 5.081 -9.026 13.018 1.00 53.03 169 ASP A N 1
ATOM 1370 C CA . ASP A 1 169 ? 4.721 -8.647 14.400 1.00 53.03 169 ASP A CA 1
ATOM 1371 C C . ASP A 1 169 ? 5.730 -9.226 15.432 1.00 53.03 169 ASP A C 1
ATOM 1373 O O . ASP A 1 169 ? 5.860 -8.691 16.534 1.00 53.03 169 ASP A O 1
ATOM 1377 N N . GLU A 1 170 ? 6.488 -10.275 15.075 1.00 50.94 170 GLU A N 1
ATOM 1378 C CA . GLU A 1 170 ? 7.373 -11.020 15.993 1.00 50.94 170 GLU A CA 1
ATOM 1379 C C . GLU A 1 170 ? 8.673 -10.278 16.368 1.00 50.94 170 GLU A C 1
ATOM 1381 O O . GLU A 1 170 ? 9.068 -10.302 17.532 1.00 50.94 170 GLU A O 1
ATOM 1386 N N . GLU A 1 171 ? 9.318 -9.547 15.444 1.00 53.25 171 GLU A N 1
ATOM 1387 C CA . GLU A 1 171 ? 10.549 -8.774 15.748 1.00 53.25 171 GLU A CA 1
ATOM 1388 C C . GLU A 1 171 ? 10.298 -7.612 16.738 1.00 53.25 171 GLU A C 1
ATOM 1390 O O . GLU A 1 171 ? 11.233 -7.056 17.315 1.00 53.25 171 GLU A O 1
ATOM 1395 N N . MET A 1 172 ? 9.037 -7.216 16.929 1.00 56.28 172 MET A N 1
ATOM 1396 C CA . MET A 1 172 ? 8.651 -6.019 17.680 1.00 56.28 172 MET A CA 1
ATOM 1397 C C . MET A 1 172 ? 8.337 -6.288 19.154 1.00 56.28 172 MET A C 1
ATOM 1399 O O . MET A 1 172 ? 8.601 -5.426 19.993 1.00 56.28 172 MET A O 1
ATOM 1403 N N . GLU A 1 173 ? 7.794 -7.462 19.492 1.00 53.38 173 GLU A N 1
ATOM 1404 C CA . GLU A 1 173 ? 7.552 -7.849 20.892 1.00 53.38 173 GLU A CA 1
ATOM 1405 C C . GLU A 1 173 ? 8.856 -7.990 21.689 1.00 53.38 173 GLU A C 1
ATOM 1407 O O . GLU A 1 173 ? 8.884 -7.697 22.884 1.00 53.38 173 GLU A O 1
ATOM 1412 N N . GLU A 1 174 ? 9.955 -8.359 21.028 1.00 52.78 174 GLU A N 1
ATOM 1413 C CA . GLU A 1 174 ? 11.274 -8.474 21.655 1.00 52.78 174 GLU A CA 1
ATOM 1414 C C . GLU A 1 174 ? 11.871 -7.099 22.019 1.00 52.78 174 GLU A C 1
ATOM 1416 O O . GLU A 1 174 ? 12.524 -6.959 23.052 1.00 52.78 174 GLU A O 1
ATOM 1421 N N . ALA A 1 175 ? 11.583 -6.055 21.231 1.00 53.66 175 ALA A N 1
ATOM 1422 C CA . ALA A 1 175 ? 12.050 -4.687 21.483 1.00 53.66 175 ALA A CA 1
ATOM 1423 C C . ALA A 1 175 ? 11.264 -3.948 22.588 1.00 53.66 175 ALA A C 1
ATOM 1425 O O . ALA A 1 175 ? 11.741 -2.940 23.109 1.00 53.66 175 ALA A O 1
ATOM 1426 N N . GLU A 1 176 ? 10.065 -4.425 22.943 1.00 45.84 176 GLU A N 1
ATOM 1427 C CA . GLU A 1 176 ? 9.208 -3.848 23.992 1.00 45.84 176 GLU A CA 1
ATOM 1428 C C . GLU A 1 176 ? 9.497 -4.445 25.384 1.00 45.84 176 GLU A C 1
ATOM 1430 O O . GLU A 1 176 ? 8.998 -3.936 26.390 1.00 45.84 176 GLU A O 1
ATOM 1435 N N . GLN A 1 177 ? 10.334 -5.488 25.484 1.00 41.12 177 GLN A N 1
ATOM 1436 C CA . GLN A 1 177 ? 10.781 -5.978 26.786 1.00 41.12 177 GLN A CA 1
ATOM 1437 C C . GLN A 1 177 ? 11.722 -4.949 27.434 1.00 41.12 177 GLN A C 1
ATOM 1439 O O . GLN A 1 177 ? 12.760 -4.614 26.856 1.00 41.12 177 GLN A O 1
ATOM 1444 N N . PRO A 1 178 ? 11.408 -4.432 28.639 1.00 41.62 178 PRO A N 1
ATOM 1445 C CA . PRO A 1 178 ? 12.313 -3.529 29.327 1.00 41.62 178 PRO A CA 1
ATOM 1446 C C . PRO A 1 178 ? 13.610 -4.278 29.633 1.00 41.62 178 PRO A C 1
ATOM 1448 O O . PRO A 1 178 ? 13.590 -5.351 30.241 1.00 41.62 178 PRO A O 1
ATOM 1451 N N . ALA A 1 179 ? 14.743 -3.702 29.223 1.00 43.38 179 ALA A N 1
ATOM 1452 C CA . ALA A 1 179 ? 16.059 -4.189 29.616 1.00 43.38 179 ALA A CA 1
ATOM 1453 C C . ALA A 1 179 ? 16.077 -4.427 31.140 1.00 43.38 179 ALA A C 1
ATOM 1455 O O . ALA A 1 179 ? 15.624 -3.551 31.889 1.00 43.38 179 ALA A O 1
ATOM 1456 N N . PRO A 1 180 ? 16.568 -5.580 31.632 1.00 38.22 180 PRO A N 1
ATOM 1457 C CA . PRO A 1 180 ? 16.624 -5.830 33.063 1.00 38.22 180 PRO A CA 1
ATOM 1458 C C . PRO A 1 180 ? 17.479 -4.741 33.712 1.00 38.22 180 PRO A C 1
ATOM 1460 O O . PRO A 1 180 ? 18.653 -4.574 33.381 1.00 38.22 180 PRO A O 1
ATOM 1463 N N . THR A 1 181 ? 16.874 -3.988 34.630 1.00 41.62 181 THR A N 1
ATOM 1464 C CA . THR A 1 181 ? 17.550 -2.969 35.428 1.00 41.62 181 THR A CA 1
ATOM 1465 C C . THR A 1 181 ? 18.666 -3.643 36.221 1.00 41.62 181 THR A C 1
ATOM 1467 O O . THR A 1 181 ? 18.445 -4.355 37.205 1.00 41.62 181 THR A O 1
ATOM 1470 N N . THR A 1 182 ? 19.909 -3.479 35.770 1.00 39.62 182 THR A N 1
ATOM 1471 C CA . THR A 1 182 ? 21.055 -3.986 36.516 1.00 39.62 182 THR A CA 1
ATOM 1472 C C . THR A 1 182 ? 21.223 -3.149 37.773 1.00 39.62 182 THR A C 1
ATOM 1474 O O . THR A 1 182 ? 21.535 -1.961 37.727 1.00 39.62 182 THR A O 1
ATOM 1477 N N . LYS A 1 183 ? 20.974 -3.827 38.890 1.00 35.47 183 LYS A N 1
ATOM 1478 C CA . LYS A 1 183 ? 21.153 -3.411 40.276 1.00 35.47 183 LYS A CA 1
ATOM 1479 C C . LYS A 1 183 ? 22.461 -2.654 40.526 1.00 35.47 183 LYS A C 1
ATOM 1481 O O . LYS A 1 183 ? 23.520 -3.013 40.014 1.00 35.47 183 LYS A O 1
ATOM 1486 N N . ALA A 1 184 ? 22.357 -1.686 41.431 1.00 39.00 184 ALA A N 1
ATOM 1487 C CA . ALA A 1 184 ? 23.449 -0.992 42.093 1.00 39.00 184 ALA A CA 1
ATOM 1488 C C . ALA A 1 184 ? 24.543 -1.938 42.634 1.00 39.00 184 ALA A C 1
ATOM 1490 O O . ALA A 1 184 ? 24.263 -2.879 43.379 1.00 39.00 184 ALA A O 1
ATOM 1491 N N . LYS A 1 185 ? 25.796 -1.619 42.299 1.00 34.94 185 LYS A N 1
ATOM 1492 C CA . LYS A 1 185 ? 27.037 -1.893 43.048 1.00 34.94 185 LYS A CA 1
ATOM 1493 C C . LYS A 1 185 ? 27.936 -0.686 42.741 1.00 34.94 185 LYS A C 1
ATOM 1495 O O . LYS A 1 185 ? 28.233 -0.457 41.579 1.00 34.94 185 LYS A O 1
ATOM 1500 N N . GLY A 1 186 ? 28.213 0.219 43.672 1.00 31.55 186 GLY A N 1
ATOM 1501 C CA . GLY A 1 186 ? 29.027 -0.005 44.864 1.00 31.55 186 GLY A CA 1
ATOM 1502 C C . GLY A 1 186 ? 30.377 0.680 44.628 1.00 31.55 186 GLY A C 1
ATOM 1503 O O . GLY A 1 186 ? 31.162 0.209 43.807 1.00 31.55 186 GLY A O 1
ATOM 1504 N N . ASP A 1 187 ? 30.594 1.811 45.300 1.00 33.81 187 ASP A N 1
ATOM 1505 C CA . ASP A 1 187 ? 31.770 2.678 45.190 1.00 33.81 187 ASP A CA 1
ATOM 1506 C C . ASP A 1 187 ? 33.108 1.944 45.369 1.00 33.81 187 ASP A C 1
ATOM 1508 O O . ASP A 1 187 ? 33.299 1.187 46.324 1.00 33.81 187 ASP A O 1
ATOM 1512 N N . LYS A 1 188 ? 34.081 2.260 44.503 1.00 36.19 188 LYS A N 1
ATOM 1513 C CA . LYS A 1 188 ? 35.518 2.198 44.818 1.00 36.19 188 LYS A CA 1
ATOM 1514 C C . LYS A 1 188 ? 36.262 3.369 44.156 1.00 36.19 188 LYS A C 1
ATOM 1516 O O . LYS A 1 188 ? 36.015 3.649 42.982 1.00 36.19 188 LYS A O 1
ATOM 1521 N N . PRO A 1 189 ? 37.193 4.037 44.864 1.00 34.47 189 PRO A N 1
ATOM 1522 C CA . PRO A 1 189 ? 37.881 5.224 44.363 1.00 34.47 189 PRO A CA 1
ATOM 1523 C C . PRO A 1 189 ? 38.996 4.859 43.371 1.00 34.47 189 PRO A C 1
ATOM 1525 O O . PRO A 1 189 ? 39.691 3.854 43.526 1.00 34.47 189 PRO A O 1
ATOM 1528 N N . ARG A 1 190 ? 39.193 5.705 42.352 1.00 30.30 190 ARG A N 1
ATOM 1529 C CA . ARG A 1 190 ? 40.234 5.563 41.322 1.00 30.30 190 ARG A CA 1
ATOM 1530 C C . ARG A 1 190 ? 41.432 6.462 41.650 1.00 30.30 190 ARG A C 1
ATOM 1532 O O . ARG A 1 190 ? 41.293 7.680 41.677 1.00 30.30 190 ARG A O 1
ATOM 1539 N N . ALA A 1 191 ? 42.604 5.860 41.857 1.00 33.97 191 ALA A N 1
ATOM 1540 C CA . ALA A 1 191 ? 43.886 6.563 41.971 1.00 33.97 191 ALA A CA 1
ATOM 1541 C C . ALA A 1 191 ? 44.459 6.958 40.579 1.00 33.97 191 ALA A C 1
ATOM 1543 O O . ALA A 1 191 ? 44.065 6.356 39.573 1.00 33.97 191 ALA A O 1
ATOM 1544 N N . PRO A 1 192 ? 45.357 7.967 40.483 1.00 38.34 192 PRO A N 1
ATOM 1545 C CA . PRO A 1 192 ? 45.652 8.683 39.235 1.00 38.34 192 PRO A CA 1
ATOM 1546 C C . PRO A 1 192 ? 46.944 8.246 38.502 1.00 38.34 192 PRO A C 1
ATOM 1548 O O . PRO A 1 192 ? 47.916 7.820 39.119 1.00 38.34 192 PRO A O 1
ATOM 1551 N N . GLY A 1 193 ? 46.980 8.465 37.176 1.00 31.52 193 GLY A N 1
ATOM 1552 C CA . GLY A 1 193 ? 48.155 8.332 36.281 1.00 31.52 193 GLY A CA 1
ATOM 1553 C C . GLY A 1 193 ? 47.929 7.304 35.155 1.00 31.52 193 GLY A C 1
ATOM 1554 O O . GLY A 1 193 ? 47.322 6.275 35.400 1.00 31.52 193 GLY A O 1
ATOM 1555 N N . LYS A 1 194 ? 48.332 7.465 33.886 1.00 31.08 194 LYS A N 1
ATOM 1556 C CA . LYS A 1 194 ? 49.249 8.386 33.191 1.00 31.08 194 LYS A CA 1
ATOM 1557 C C . LYS A 1 194 ? 48.781 8.616 31.733 1.00 31.08 194 LYS A C 1
ATOM 1559 O O . LYS A 1 194 ? 47.937 7.896 31.215 1.00 31.08 194 LYS A O 1
ATOM 1564 N N . LYS A 1 195 ? 49.351 9.663 31.126 1.00 33.16 195 LYS A N 1
ATOM 1565 C CA . LYS A 1 195 ? 49.100 10.258 29.800 1.00 33.16 195 LYS A CA 1
ATOM 1566 C C . LYS A 1 195 ? 49.771 9.508 28.642 1.00 33.16 195 LYS A C 1
ATOM 1568 O O . LYS A 1 195 ? 50.982 9.321 28.702 1.00 33.16 195 LYS A O 1
ATOM 1573 N N . ASN A 1 196 ? 49.055 9.348 27.525 1.00 32.91 196 ASN A N 1
ATOM 1574 C CA . ASN A 1 196 ? 49.599 9.266 26.157 1.00 32.91 196 ASN A CA 1
ATOM 1575 C C . ASN A 1 196 ? 48.493 9.855 25.244 1.00 32.91 196 ASN A C 1
ATOM 1577 O O . ASN A 1 196 ? 47.429 9.260 25.142 1.00 32.91 196 ASN A O 1
ATOM 1581 N N . ARG A 1 197 ? 48.494 11.114 24.787 1.00 28.02 197 ARG A N 1
ATOM 1582 C CA . ARG A 1 197 ? 49.358 11.808 23.810 1.00 28.02 197 ARG A CA 1
ATOM 1583 C C . ARG A 1 197 ? 49.480 11.083 22.463 1.00 28.02 197 ARG A C 1
ATOM 1585 O O . ARG A 1 197 ? 50.471 10.412 22.232 1.00 28.02 197 ARG A O 1
ATOM 1592 N N . TRP A 1 198 ? 48.510 11.331 21.584 1.00 28.27 198 TRP A N 1
ATOM 1593 C CA . TRP A 1 198 ? 48.713 11.507 20.143 1.00 28.27 198 TRP A CA 1
ATOM 1594 C C . TRP A 1 198 ? 47.860 12.704 19.725 1.00 28.27 198 TRP A C 1
ATOM 1596 O O . TRP A 1 198 ? 46.650 12.713 19.937 1.00 28.27 198 TRP A O 1
ATOM 1606 N N . GLY A 1 199 ? 48.527 13.763 19.279 1.00 29.52 199 GLY A N 1
ATOM 1607 C CA . GLY A 1 199 ? 47.889 14.944 18.720 1.00 29.52 199 GLY A CA 1
ATOM 1608 C C . GLY A 1 199 ? 47.955 14.896 17.203 1.00 29.52 199 GLY A C 1
ATOM 1609 O O . GLY A 1 199 ? 48.855 14.266 16.667 1.00 29.52 199 GLY A O 1
ATOM 1610 N N . GLU A 1 200 ? 47.017 15.583 16.559 1.00 30.67 200 GLU A N 1
ATOM 1611 C CA . GLU A 1 200 ? 47.263 16.595 15.525 1.00 30.67 200 GLU A CA 1
ATOM 1612 C C . GLU A 1 200 ? 45.919 17.264 15.159 1.00 30.67 200 GLU A C 1
ATOM 1614 O O . GLU A 1 200 ? 44.884 16.613 15.045 1.00 30.67 200 GLU A O 1
ATOM 1619 N N . LYS A 1 201 ? 45.930 18.600 15.098 1.00 34.16 201 LYS A N 1
ATOM 1620 C CA . LYS A 1 201 ? 44.864 19.511 14.609 1.00 34.16 201 LYS A CA 1
ATOM 1621 C C . LYS A 1 201 ? 45.291 20.010 13.195 1.00 34.16 201 LYS A C 1
ATOM 1623 O O . LYS A 1 201 ? 46.371 19.591 12.784 1.00 34.16 201 LYS A O 1
ATOM 1628 N N . PRO A 1 202 ? 44.681 21.026 12.521 1.00 41.03 202 PRO A N 1
ATOM 1629 C CA . PRO A 1 202 ? 43.339 21.663 12.572 1.00 41.03 202 PRO A C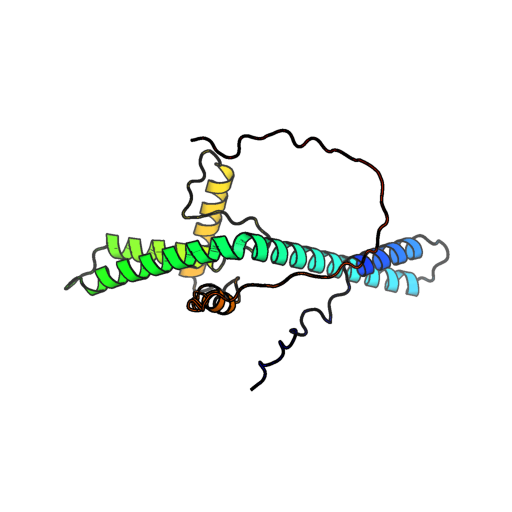A 1
ATOM 1630 C C . PRO A 1 202 ? 42.678 21.915 11.169 1.00 41.03 202 PRO A C 1
ATOM 1632 O O . PRO A 1 202 ? 43.334 21.821 10.140 1.00 41.03 202 PRO A O 1
ATOM 1635 N N . GLY A 1 203 ? 41.419 22.403 11.151 1.00 29.55 203 GLY A N 1
ATOM 1636 C CA . GLY A 1 203 ? 40.797 23.203 10.057 1.00 29.55 203 GLY A CA 1
ATOM 1637 C C . GLY A 1 203 ? 39.873 22.425 9.096 1.00 29.55 203 GLY A C 1
ATOM 1638 O O . GLY A 1 203 ? 40.158 21.280 8.795 1.00 29.55 203 GLY A O 1
ATOM 1639 N N . LYS A 1 204 ? 38.761 22.942 8.549 1.00 32.16 204 LYS A N 1
ATOM 1640 C CA . LYS A 1 204 ? 38.161 24.289 8.511 1.00 32.16 204 LYS A CA 1
ATOM 1641 C C . LYS A 1 204 ? 36.677 24.158 8.064 1.00 32.16 204 LYS A C 1
ATOM 1643 O O . LYS A 1 204 ? 36.382 23.344 7.201 1.00 32.16 204 LYS A O 1
ATOM 1648 N N . SER A 1 205 ? 35.810 24.951 8.696 1.00 33.81 205 SER A N 1
ATOM 1649 C CA . SER A 1 205 ? 34.431 25.393 8.378 1.00 33.81 205 SER A CA 1
ATOM 1650 C C . SER A 1 205 ? 33.705 24.944 7.093 1.00 33.81 205 SER A C 1
ATOM 1652 O O . SER A 1 205 ? 34.141 25.287 5.999 1.00 33.81 205 SER A O 1
ATOM 1654 N N . GLU A 1 206 ? 32.469 24.470 7.267 1.00 33.09 206 GLU A N 1
ATOM 1655 C CA . GLU A 1 206 ? 31.296 24.991 6.546 1.00 33.09 206 GLU A CA 1
ATOM 1656 C C . GLU A 1 206 ? 30.120 25.029 7.533 1.00 33.09 206 GLU A C 1
ATOM 1658 O O . GLU A 1 206 ? 29.759 24.022 8.139 1.00 33.09 206 GLU A O 1
ATOM 1663 N N . ALA A 1 207 ? 29.623 26.237 7.794 1.00 35.94 207 ALA A N 1
ATOM 1664 C CA . ALA A 1 207 ? 28.463 26.496 8.627 1.00 35.94 207 ALA A CA 1
ATOM 1665 C C . ALA A 1 207 ? 27.247 26.592 7.702 1.00 35.94 207 ALA A C 1
ATOM 1667 O O . ALA A 1 207 ? 27.094 27.592 7.006 1.00 35.94 207 ALA A O 1
ATOM 1668 N N . GLU A 1 208 ? 26.399 25.568 7.689 1.00 37.38 208 GLU A N 1
ATOM 1669 C CA . GLU A 1 208 ? 25.019 25.724 7.235 1.00 37.38 208 GLU A CA 1
ATOM 1670 C C . GLU A 1 208 ? 24.196 26.200 8.434 1.00 37.38 208 GLU A C 1
ATOM 1672 O O . GLU A 1 208 ? 23.974 25.477 9.406 1.00 37.38 208 GLU A O 1
ATOM 1677 N N . THR A 1 209 ? 23.807 27.470 8.383 1.00 36.50 209 THR A N 1
ATOM 1678 C CA . THR A 1 209 ? 22.732 28.059 9.178 1.00 36.50 209 THR A CA 1
ATOM 1679 C C . THR A 1 209 ? 21.455 27.255 8.960 1.00 36.50 209 THR A C 1
ATOM 1681 O O . THR A 1 209 ? 20.795 27.404 7.935 1.00 36.50 209 THR A O 1
ATOM 1684 N N . ILE A 1 210 ? 21.111 26.401 9.921 1.00 44.66 210 ILE A N 1
ATOM 1685 C CA . ILE A 1 210 ? 19.747 25.905 10.079 1.00 44.66 210 ILE A CA 1
ATOM 1686 C C . ILE A 1 210 ? 19.032 26.979 10.891 1.00 44.66 210 ILE A C 1
ATOM 1688 O O . ILE A 1 210 ? 19.311 27.157 12.078 1.00 44.66 210 ILE A O 1
ATOM 1692 N N . GLU A 1 211 ? 18.198 27.756 10.205 1.00 42.38 211 GLU A N 1
ATOM 1693 C CA . GLU A 1 211 ? 17.222 28.638 10.833 1.00 42.38 211 GLU A CA 1
ATOM 1694 C C . GLU A 1 211 ? 16.388 27.826 11.829 1.00 42.38 211 GLU A C 1
ATOM 1696 O O . GLU A 1 211 ? 15.987 26.690 11.566 1.00 42.38 211 GLU A O 1
ATOM 1701 N N . ASN A 1 212 ? 16.213 28.400 13.016 1.00 44.31 212 ASN A N 1
ATOM 1702 C CA . ASN A 1 212 ? 15.354 27.863 14.055 1.00 44.31 212 ASN A CA 1
ATOM 1703 C C . ASN A 1 212 ? 13.915 27.844 13.528 1.00 44.31 212 ASN A C 1
ATOM 1705 O O . ASN A 1 212 ? 13.317 28.907 13.408 1.00 44.31 212 ASN A O 1
ATOM 1709 N N . ASP A 1 213 ? 13.374 26.658 13.255 1.00 42.84 213 ASP A N 1
ATOM 1710 C CA . ASP A 1 213 ? 11.931 26.470 13.132 1.00 42.84 213 ASP A CA 1
ATOM 1711 C C . ASP A 1 213 ? 11.398 25.924 14.459 1.00 42.84 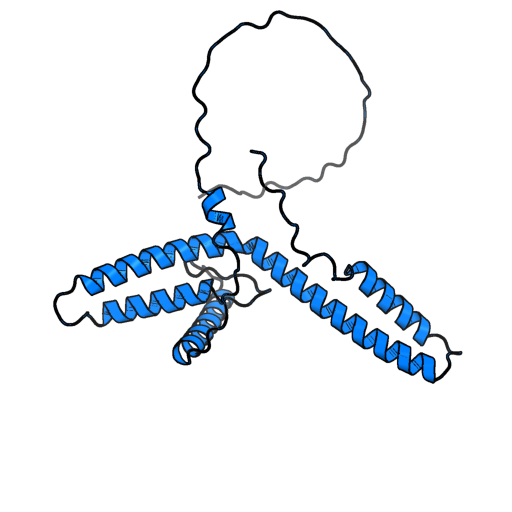213 ASP A C 1
ATOM 1713 O O . ASP A 1 213 ? 11.829 24.873 14.949 1.00 42.84 213 ASP A O 1
ATOM 1717 N N . ASP A 1 214 ? 10.478 26.698 15.029 1.00 56.44 214 ASP A N 1
ATOM 1718 C CA . ASP A 1 214 ? 9.779 26.553 16.303 1.00 56.44 214 ASP A CA 1
ATOM 1719 C C . ASP A 1 214 ? 9.134 25.168 16.485 1.00 56.44 214 ASP A C 1
ATOM 1721 O O . ASP A 1 214 ? 7.941 24.948 16.280 1.00 56.44 214 ASP A O 1
ATOM 1725 N N . PHE A 1 215 ? 9.950 24.191 16.880 1.00 65.62 215 PHE A N 1
ATOM 1726 C CA . PHE A 1 215 ? 9.541 22.793 17.022 1.00 65.62 215 PHE A CA 1
ATOM 1727 C C . PHE A 1 215 ? 8.816 22.479 18.347 1.00 65.62 215 PHE A C 1
ATOM 1729 O O . PHE A 1 215 ? 8.348 21.358 18.533 1.00 65.62 215 PHE A O 1
ATOM 1736 N N . PHE A 1 216 ? 8.682 23.433 19.268 1.00 53.75 216 PHE A N 1
ATOM 1737 C CA . PHE A 1 216 ? 7.901 23.252 20.495 1.00 53.75 216 PHE A CA 1
ATOM 1738 C C . PHE A 1 216 ? 7.325 24.582 20.981 1.00 53.75 216 PHE A C 1
ATOM 1740 O O . PHE A 1 216 ? 7.953 25.237 21.802 1.00 53.75 216 PHE A O 1
ATOM 1747 N N . GLU A 1 217 ? 6.112 24.932 20.548 1.00 49.78 217 GLU A N 1
ATOM 1748 C CA . GLU A 1 217 ? 5.189 25.705 21.386 1.00 49.78 217 GLU A CA 1
ATOM 1749 C C . GLU A 1 217 ? 3.715 25.490 20.975 1.00 49.78 217 GLU A C 1
ATOM 1751 O O . GLU A 1 217 ? 3.350 25.660 19.815 1.00 49.78 217 GLU A O 1
ATOM 1756 N N . PHE A 1 218 ? 2.923 25.120 21.995 1.00 46.81 218 PHE A N 1
ATOM 1757 C CA . PHE A 1 218 ? 1.459 24.969 22.123 1.00 46.81 218 PHE A CA 1
ATOM 1758 C C . PHE A 1 218 ? 0.714 23.795 21.460 1.00 46.81 218 PHE A C 1
ATOM 1760 O O . PHE A 1 218 ? 0.453 23.796 20.240 1.00 46.81 218 PHE A O 1
#

Mean predicted aligned error: 14.95 Å

Foldseek 3Di:
DDDDDDPPPCPPVPQDPLVVLVVLLVVLVVVLPDPPDDPVVNVVSVVVNVVSVVSNVVVVQVVLLVVQCVVCVVVLLVQLVVLVVQLVVLVVVQVPDDPDRDPVSVVVNLVSVLSNLCSFAPDGSDHDQDPPDDPPPPPVSVVVSVVSSVVSSVCVVVVNSDGGPDDDPPVVVVVPPPDPPDDDDDDDDDDDDDDDDDDDDDDDDDDDDPPDDCPDDD

Sequence (218 aa):
MPAPRRIKTAYNARTKSGHTLKKKIRDAERLLSRPSLPADKKVETERALAAWKLELQDATKSRIEHKMDQKYRMVKFFERKKIQRELSRVRKKAAACEGKVPKDLKDSIHTQEVLLNYTLHYPKGEVYISVLKDLGENVEGAKRREEIKKDISRRMKKGTLGAPTEDDDEEMEEAEQPAPTTKAKGDKPRAPGKKNRWGEKPGKSEAETIENDDFFEF

Secondary structure (DSSP, 8-state):
-PPPP----GGGGS---HHHHHHHHHHHHHHHT-SS--HHHHHHHHHHHHHHHHHHHHHHHHHHHHHHHHHHHHHHHHHHHHHHHHHHHHHHHHHHSSSS--HHHHHHHHHHHHHHHHHHSPPTTSPP--SSS--TT-HHHHHHHHHHHHHHHHHHHHT---S-S---SHHHHHHTSPPP--------PPPP-----------------------S--

pLDDT: mean 76.44, std 23.16, range [28.02, 95.75]

Solvent-accessible surface area (backbone atoms only — not comparable to full-atom values): 13931 Å² total; per-residue (Å²): 134,84,79,84,76,83,76,74,69,73,78,77,77,77,65,78,52,70,67,58,41,54,49,52,42,53,53,39,54,58,54,68,71,43,90,91,61,58,70,70,60,48,55,52,42,52,53,50,38,53,52,41,53,51,52,44,50,52,53,51,50,54,50,42,24,52,52,36,46,68,71,41,47,64,61,42,48,56,51,39,54,52,40,51,52,49,41,52,51,53,51,50,55,47,69,66,42,85,74,80,62,55,66,69,56,53,53,50,46,52,51,37,50,47,52,43,48,46,57,36,58,49,70,80,52,48,86,86,75,69,85,88,54,85,63,82,88,43,59,65,61,52,50,53,49,50,53,51,49,51,52,50,46,52,30,56,75,69,67,64,65,69,80,62,69,68,83,72,74,69,75,53,62,66,72,70,54,76,76,80,80,79,74,92,78,80,93,78,88,84,83,88,86,86,90,80,92,85,85,86,87,85,89,80,88,85,84,80,85,76,76,90,70,86,84,80,80,137

InterPro domains:
  IPR019310 rRNA-processing protein Efg1 [PF10153] (21-131)
  IPR050786 EFG1 rRNA-processing [PTHR33911] (14-183)

Organism: Pyronema omphalodes (strain CBS 100304) (NCBI:txid1076935)

Nearest PDB structures (foldseek):
  5yma-assembly1_A  TM=7.286E-01  e=3.783E-06  Thermochaetoides thermophila DSM 1495
  8oir-assembly1_Aa  TM=3.540E-01  e=7.398E-01  Homo sapiens
  5b86-assembly2_B  TM=3.180E-01  e=3.192E+00  Mus musculus
  5b86-assembly1_A  TM=3.132E-01  e=8.930E+00  Mus musculus